Protein AF-A0A7R9UYB8-F1 (afdb_monomer_lite)

Radius of gyration: 25.96 Å; chains: 1; bounding box: 70×47×71 Å

Sequence (366 aa):
AECLNAAGKENLPILFVVIDNGRAINTFTPDVAQNSEVFTQGAHYGVPGIKVDGGNLLDTMRTGRAVVDYVRKSGPALLQIHTYRLTGHSPADPEHERGRKAEKKWARAEADPIKLFEASGLLTQQEMDAVQEQVKKQMNEVMAFAKASPEPPAELAKQLEFPDKADTDYNGRPVAYPDADAVTARLLSPAQREGVDKRLATLRGKAADGSMSIGDAVNLAILEEMLRDPTTVIHAEDLQAGSSYDIPAFTQQTFGKLRAADEIIDEGHFMGKALGEGLNGYRPIVELMNSNFGIYGMAELSSAGNTYATTGGQFQMPMTVIGAGGTAPNQALGAEHSQPFHAYVMGIPGLKICTASSPEAAYGIT

InterPro domains:
  IPR001017 Dehydrogenase, E1 component [PF00676] (2-154)
  IPR005475 Transketolase-like, pyrimidine-binding domain [PF02779] (212-364)
  IPR027110 Pyruvate dehydrogenase E1 component subunit beta, mitochondrial-type [PTHR11624] (162-365)
  IPR029061 Thiamin diphosphate-binding fold [SSF52518] (2-163)
  IPR029061 Thiamin diphosphate-binding fold [SSF52518] (212-365)

Foldseek 3Di:
DQVLQQQLVVLALEEAEAAPQQDDQQGGCVVPHPDPPVQCVSVVRVAHGDEDALLDPVRCVVVVVVQNVCSVPPTYYYYYYYAHDLDHNDPPDPRPRPPCPVVSVCCVVPRDSVVSVVVVPPDDPVVVVVVVVVVVVVVVVVVVCVVPDDDQDPCLVVCQAPVDDPPDQPVPDDAPDPCLQVVLVVQFDPVLVVVLVVLLVVLVVCVVVVNHDLQSLQLNLLSVCVSRYVLEAEEEAPQVVCALPVVNPSPCVRRNCVRYNRGPPAPQVVLQVLQVSQQVVGQYEYEYSALLSCVRNLVSLLCLSCVCVVVSNPGHRNYHYHHHEAQPVVPCPDDSRHDPSCVSNVPRTNDDDDDDPGSVRSNSVD

Secondary structure (DSSP, 8-state):
-HHHHHHHHTT---EEEEEE-SEETTEEHHHH-S---GGGGGGGGT--EEEEETT-HHHHHHHHHHHHHHHHHH--EEEEEE----S-SSTTS----TT-HHHHHHHHHH--HHHHHHTTTSS-HHHHHHHHHHHHHHHHHHHHHHHHSPPPPTTHHHHHH--S-TT--GGGPPPS-TTHHHHHHHHS-HHHHHHHHHHHHHHHHHHHHT---HHHHHHHHHHHHHHH-TTEEEEESSGGGT-TTSTT-SHHHHH-TTTEEE--S-HHHHHHHHHHHHHTT-EEEEEESSGGGGGGGHHHHHHHHHHHHHTTT------EEEE--S--TTT---GGGS--THHHHTTSTT------SSHHHHHHH-

Organism: Diacronema lutheri (NCBI:txid2081491)

Structure (mmCIF, N/CA/C/O backbone):
data_AF-A0A7R9UYB8-F1
#
_entry.id   AF-A0A7R9UYB8-F1
#
loop_
_atom_site.group_PDB
_atom_site.id
_atom_site.type_symbol
_atom_site.label_atom_id
_atom_site.label_alt_id
_atom_site.label_comp_id
_atom_site.label_asym_id
_atom_site.label_entity_id
_atom_site.label_seq_id
_atom_site.pdbx_PDB_ins_code
_atom_site.Cartn_x
_atom_site.Cartn_y
_atom_site.Cartn_z
_atom_site.occupancy
_atom_site.B_iso_or_equiv
_atom_site.auth_seq_id
_atom_site.auth_comp_id
_atom_site.auth_asym_id
_atom_site.auth_atom_id
_atom_site.pdbx_PDB_model_num
ATOM 1 N N . ALA A 1 1 ? 1.503 11.015 5.925 1.00 89.06 1 ALA A N 1
ATOM 2 C CA . ALA A 1 1 ? 1.065 12.210 5.168 1.00 89.06 1 ALA A CA 1
ATOM 3 C C . ALA A 1 1 ? 0.951 11.869 3.689 1.00 89.06 1 ALA A C 1
ATOM 5 O O . ALA A 1 1 ? -0.013 12.267 3.041 1.00 89.06 1 ALA A O 1
ATOM 6 N N . GLU A 1 2 ? 1.885 11.067 3.182 1.00 92.75 2 GLU A N 1
ATOM 7 C CA . GLU A 1 2 ? 1.946 10.637 1.788 1.00 92.75 2 GLU A CA 1
ATOM 8 C C . GLU A 1 2 ? 0.696 9.857 1.375 1.00 92.75 2 GLU A C 1
ATOM 10 O O . GLU A 1 2 ? 0.126 10.149 0.332 1.00 92.75 2 GLU A O 1
ATOM 15 N N . CYS A 1 3 ? 0.154 8.993 2.244 1.00 93.62 3 CYS A N 1
ATOM 16 C CA . CYS A 1 3 ? -1.124 8.313 1.982 1.00 93.62 3 CYS A CA 1
ATOM 17 C C . CYS A 1 3 ? -2.299 9.279 1.718 1.00 93.62 3 CYS A C 1
ATOM 19 O O . CYS A 1 3 ? -3.142 8.994 0.870 1.00 93.62 3 CYS A O 1
ATOM 21 N N . LEU A 1 4 ? -2.374 10.420 2.419 1.00 95.25 4 LEU A N 1
ATOM 22 C CA . LEU A 1 4 ? -3.420 11.427 2.180 1.00 95.25 4 LEU A CA 1
ATOM 23 C C . LEU A 1 4 ? -3.182 12.157 0.853 1.00 95.25 4 LEU A C 1
ATOM 25 O O . LEU A 1 4 ? -4.130 12.381 0.105 1.00 95.25 4 LEU A O 1
ATOM 29 N N . ASN A 1 5 ? -1.922 12.482 0.549 1.00 95.56 5 ASN A N 1
ATOM 30 C CA . ASN A 1 5 ? -1.527 13.085 -0.721 1.00 95.56 5 ASN A CA 1
ATOM 31 C C . ASN A 1 5 ? -1.871 12.183 -1.914 1.00 95.56 5 ASN A C 1
ATOM 33 O O . ASN A 1 5 ? -2.517 12.632 -2.857 1.00 95.56 5 ASN A O 1
ATOM 37 N N . ALA A 1 6 ? -1.494 10.907 -1.851 1.00 93.81 6 ALA A N 1
ATOM 38 C CA . ALA A 1 6 ? -1.786 9.924 -2.884 1.00 93.81 6 ALA A CA 1
ATOM 39 C C . ALA A 1 6 ? -3.292 9.708 -3.058 1.00 93.81 6 ALA A C 1
ATOM 41 O O . ALA A 1 6 ? -3.799 9.798 -4.174 1.00 93.81 6 ALA A O 1
ATOM 42 N N . ALA A 1 7 ? -4.030 9.516 -1.958 1.00 95.06 7 ALA A N 1
ATOM 43 C CA . ALA A 1 7 ? -5.479 9.355 -2.015 1.00 95.06 7 ALA A CA 1
ATOM 44 C C . ALA A 1 7 ? -6.172 10.576 -2.638 1.00 95.06 7 ALA A C 1
ATOM 46 O O . ALA A 1 7 ? -7.104 10.405 -3.423 1.00 95.06 7 ALA A O 1
ATOM 47 N N . GLY A 1 8 ? -5.713 11.793 -2.323 1.00 95.69 8 GLY A N 1
ATOM 48 C CA . GLY A 1 8 ? -6.197 13.028 -2.941 1.00 95.69 8 GLY A CA 1
ATOM 49 C C . GLY A 1 8 ? -5.843 13.127 -4.429 1.00 95.69 8 GLY A C 1
ATOM 50 O O . GLY A 1 8 ? -6.727 13.364 -5.250 1.00 95.69 8 GLY A O 1
ATOM 51 N N . LYS A 1 9 ? -4.573 12.887 -4.791 1.00 93.44 9 LYS A N 1
ATOM 52 C CA . LYS A 1 9 ? -4.053 12.908 -6.176 1.00 93.44 9 LYS A CA 1
ATOM 53 C C . LYS A 1 9 ? -4.815 11.945 -7.085 1.00 93.44 9 LYS A C 1
ATOM 55 O O . LYS A 1 9 ? -5.190 12.313 -8.196 1.00 93.44 9 LYS A O 1
ATOM 60 N N . GLU A 1 10 ? -5.026 10.719 -6.620 1.00 92.19 10 GLU A N 1
ATOM 61 C CA . GLU A 1 10 ? -5.687 9.651 -7.376 1.00 92.19 10 GLU A CA 1
ATOM 62 C C . GLU A 1 10 ? -7.215 9.643 -7.197 1.00 92.19 10 GLU A C 1
ATOM 64 O O . GLU A 1 10 ? -7.911 8.859 -7.842 1.00 92.19 10 GLU A O 1
ATOM 69 N N . ASN A 1 11 ? -7.750 10.530 -6.351 1.00 95.25 11 ASN A N 1
ATOM 70 C CA . ASN A 1 11 ? -9.166 10.599 -5.997 1.00 95.25 11 ASN A CA 1
ATOM 71 C C . ASN A 1 11 ? -9.736 9.240 -5.536 1.00 95.25 11 ASN A C 1
ATOM 73 O O . ASN A 1 11 ? -10.808 8.805 -5.967 1.00 95.25 11 ASN A O 1
ATOM 77 N N . LEU A 1 12 ? -8.990 8.544 -4.674 1.00 94.56 12 LEU A N 1
ATOM 78 C CA . LEU A 1 12 ? -9.331 7.189 -4.244 1.00 94.56 12 LEU A CA 1
ATOM 79 C C . LEU A 1 12 ? -10.552 7.188 -3.313 1.00 94.56 12 LEU A C 1
ATOM 81 O O . LEU A 1 12 ? -10.640 8.030 -2.419 1.00 94.56 12 LEU A O 1
ATOM 85 N N . PRO A 1 13 ? -11.465 6.206 -3.429 1.00 96.50 13 PRO A N 1
ATOM 86 C CA . PRO A 1 13 ? -12.613 6.071 -2.535 1.00 96.50 13 PRO A CA 1
ATOM 87 C C . PRO A 1 13 ? -12.197 5.456 -1.184 1.00 96.50 13 PRO A C 1
ATOM 89 O O . PRO A 1 13 ? -12.667 4.384 -0.799 1.00 96.50 13 PRO A O 1
ATOM 92 N N . ILE A 1 14 ? -11.305 6.135 -0.456 1.00 96.81 14 ILE A N 1
ATOM 93 C CA . ILE A 1 14 ? -10.755 5.694 0.832 1.00 96.81 14 ILE A CA 1
ATOM 94 C C . ILE A 1 14 ? -11.342 6.518 1.978 1.00 96.81 14 ILE A C 1
ATOM 96 O O . ILE A 1 14 ? -11.326 7.748 1.967 1.00 96.81 14 ILE A O 1
ATOM 100 N N . LEU A 1 15 ? -11.813 5.821 3.012 1.00 97.81 15 LEU A N 1
ATOM 101 C CA . LEU A 1 15 ? -12.180 6.421 4.289 1.00 97.81 15 LEU A CA 1
ATOM 102 C C . LEU A 1 15 ? -11.074 6.172 5.320 1.00 97.81 15 LEU A C 1
ATOM 104 O O . LEU A 1 15 ? -10.882 5.042 5.765 1.00 97.81 15 LEU A O 1
ATOM 108 N N . PHE A 1 16 ? -10.397 7.235 5.745 1.00 97.81 16 PHE A N 1
ATOM 109 C CA . PHE A 1 16 ? -9.447 7.197 6.853 1.00 97.81 16 PHE A CA 1
ATOM 110 C C . PHE A 1 16 ? -10.196 7.385 8.175 1.00 97.81 16 PHE A C 1
ATOM 112 O O . PHE A 1 16 ? -10.690 8.476 8.460 1.00 97.81 16 PHE A O 1
ATOM 119 N N . VAL A 1 17 ? -10.291 6.336 8.994 1.00 97.69 17 VAL A N 1
ATOM 120 C CA . VAL A 1 17 ? -10.933 6.409 10.317 1.00 97.69 17 VAL A CA 1
ATOM 121 C C . VAL A 1 17 ? -9.874 6.529 11.405 1.00 97.69 17 VAL A C 1
ATOM 123 O O . VAL A 1 17 ? -9.012 5.665 11.540 1.00 97.69 17 VAL A O 1
ATOM 126 N N . VAL A 1 18 ? -9.970 7.577 12.219 1.00 96.94 18 VAL A N 1
ATOM 127 C CA . VAL A 1 18 ? -9.115 7.795 13.389 1.00 96.94 18 VAL A CA 1
ATOM 128 C C . VAL A 1 18 ? -9.951 7.587 14.643 1.00 96.94 18 VAL A C 1
ATOM 130 O O . VAL A 1 18 ? -10.810 8.407 14.962 1.00 96.94 18 VAL A O 1
ATOM 133 N N . ILE A 1 19 ? -9.691 6.497 15.366 1.00 96.12 19 ILE A N 1
ATOM 134 C CA . ILE A 1 19 ? -10.272 6.268 16.693 1.00 96.12 19 ILE A CA 1
ATOM 135 C C . ILE A 1 19 ? -9.403 7.001 17.712 1.00 96.12 19 ILE A C 1
ATOM 137 O O . ILE A 1 19 ? -8.411 6.478 18.223 1.00 96.12 19 ILE A O 1
ATOM 141 N N . ASP A 1 20 ? -9.771 8.245 17.979 1.00 95.62 20 ASP A N 1
ATOM 142 C CA . ASP A 1 20 ? -9.074 9.114 18.911 1.00 95.62 20 ASP A CA 1
ATOM 143 C C . ASP A 1 20 ? -9.530 8.816 20.340 1.00 95.62 20 ASP A C 1
ATOM 145 O O . ASP A 1 20 ? -10.497 9.383 20.838 1.00 95.62 20 ASP A O 1
ATOM 149 N N . ASN A 1 21 ? -8.811 7.915 21.008 1.00 92.94 21 ASN A N 1
ATOM 150 C CA . ASN A 1 21 ? -8.998 7.626 22.432 1.00 92.94 21 ASN A CA 1
ATOM 151 C C . ASN A 1 21 ? -8.130 8.521 23.357 1.00 92.94 21 ASN A C 1
ATOM 153 O O . ASN A 1 21 ? -7.994 8.257 24.561 1.00 92.94 21 ASN A O 1
ATOM 157 N N . GLY A 1 22 ? -7.490 9.544 22.774 1.00 90.44 22 GLY A N 1
ATOM 158 C CA . GLY A 1 22 ? -6.611 10.503 23.433 1.00 90.44 22 GLY A CA 1
ATOM 159 C C . GLY A 1 22 ? -5.201 10.009 23.775 1.00 90.44 22 GLY A C 1
ATOM 160 O O . GLY A 1 22 ? -4.471 10.760 24.423 1.00 90.44 22 GLY A O 1
ATOM 161 N N . ARG A 1 23 ? -4.797 8.772 23.430 1.00 88.88 23 ARG A N 1
ATOM 162 C CA . ARG A 1 23 ? -3.458 8.242 23.771 1.00 88.88 23 ARG A CA 1
ATOM 163 C C . ARG A 1 23 ? -2.979 7.078 22.893 1.00 88.88 23 ARG A C 1
ATOM 165 O O . ARG A 1 23 ? -3.765 6.361 22.288 1.00 88.88 23 ARG A O 1
ATOM 172 N N . ALA A 1 24 ? -1.679 6.801 22.937 1.00 89.25 24 ALA A N 1
ATOM 173 C CA . ALA A 1 24 ? -1.072 5.582 22.399 1.00 89.25 24 ALA A CA 1
ATOM 174 C C . ALA A 1 24 ? -0.221 4.909 23.483 1.00 89.25 24 ALA A C 1
ATOM 176 O O . ALA A 1 24 ? 0.647 5.544 24.075 1.00 89.25 24 ALA A O 1
ATOM 177 N N . ILE A 1 25 ? -0.477 3.630 23.782 1.00 87.50 25 ILE A N 1
ATOM 178 C CA . ILE A 1 25 ? 0.140 2.925 24.923 1.00 87.50 25 ILE A CA 1
ATOM 179 C C . ILE A 1 25 ? -0.009 3.766 26.205 1.00 87.50 25 ILE A C 1
ATOM 181 O O . ILE A 1 25 ? -1.139 3.976 26.634 1.00 87.50 25 ILE A O 1
ATOM 185 N N . ASN A 1 26 ? 1.069 4.293 26.787 1.00 83.94 26 ASN A N 1
ATOM 186 C CA . ASN A 1 26 ? 1.044 5.139 27.986 1.00 83.94 26 ASN A CA 1
ATOM 187 C C . ASN A 1 26 ? 1.242 6.633 27.675 1.00 83.94 26 ASN A C 1
ATOM 189 O O . ASN A 1 26 ? 1.257 7.447 28.594 1.00 83.94 26 ASN A O 1
ATOM 193 N N . THR A 1 27 ? 1.390 6.988 26.401 1.00 87.06 27 THR A N 1
ATOM 194 C CA . THR A 1 27 ? 1.683 8.341 25.930 1.00 87.06 27 THR A CA 1
ATOM 195 C C . THR A 1 27 ? 0.389 9.080 25.622 1.00 87.06 27 THR A C 1
ATOM 197 O O . THR A 1 27 ? -0.369 8.667 24.742 1.00 87.06 27 THR A O 1
ATOM 200 N N . PHE A 1 28 ? 0.123 10.168 26.340 1.00 87.88 28 PHE A N 1
ATOM 201 C CA . PHE A 1 28 ? -1.053 11.006 26.120 1.00 87.88 28 PHE A CA 1
ATOM 202 C C . PHE A 1 28 ? -0.817 11.960 24.941 1.00 87.88 28 PHE A C 1
ATOM 204 O O . PHE A 1 28 ? 0.286 12.478 24.783 1.00 87.88 28 PHE A O 1
ATOM 211 N N . THR A 1 29 ? -1.836 12.199 24.109 1.00 90.06 29 THR A N 1
ATOM 212 C CA . THR A 1 29 ? -1.667 12.970 22.862 1.00 90.06 29 THR A CA 1
ATOM 213 C C . THR A 1 29 ? -1.061 14.367 23.099 1.00 90.06 29 THR A C 1
ATOM 215 O O . THR A 1 29 ? -0.045 14.660 22.472 1.00 90.06 29 THR A O 1
ATOM 218 N N . PRO A 1 30 ? -1.563 15.199 24.038 1.00 89.69 30 PRO A N 1
ATOM 219 C CA . PRO A 1 30 ? -0.955 16.494 24.371 1.00 89.69 30 PRO A CA 1
ATOM 220 C C . PRO A 1 30 ? 0.502 16.469 24.848 1.00 89.69 30 PRO A C 1
ATOM 222 O O . PRO A 1 30 ? 1.154 17.509 24.814 1.00 89.69 30 PRO A O 1
ATOM 225 N N . ASP A 1 31 ? 1.025 15.320 25.287 1.00 89.62 31 ASP A N 1
ATOM 226 C CA . ASP A 1 31 ? 2.417 15.223 25.739 1.00 89.62 31 ASP A CA 1
ATOM 227 C C . ASP A 1 31 ? 3.398 15.170 24.553 1.00 89.62 31 ASP A C 1
ATOM 229 O O . ASP A 1 31 ? 4.577 15.482 24.713 1.00 89.62 31 ASP A O 1
ATOM 233 N N . VAL A 1 32 ? 2.930 14.765 23.364 1.00 91.75 32 VAL A N 1
ATOM 234 C CA . VAL A 1 32 ? 3.776 14.523 22.177 1.00 91.75 32 VAL A CA 1
ATOM 235 C C . VAL A 1 32 ? 3.291 15.211 20.905 1.00 91.75 32 VAL A C 1
ATOM 237 O O . VAL A 1 32 ? 4.036 15.290 19.932 1.00 91.75 32 VAL A O 1
ATOM 240 N N . ALA A 1 33 ? 2.061 15.720 20.891 1.00 90.94 33 ALA A N 1
ATOM 241 C CA . ALA A 1 33 ? 1.464 16.364 19.735 1.00 90.94 33 ALA A CA 1
ATOM 242 C C . ALA A 1 33 ? 0.751 17.658 20.133 1.00 90.94 33 ALA A C 1
ATOM 244 O O . ALA A 1 33 ? -0.062 17.691 21.053 1.00 90.94 33 ALA A O 1
ATOM 245 N N . GLN A 1 34 ? 1.026 18.723 19.379 1.00 90.06 34 GLN A N 1
ATOM 246 C CA . GLN A 1 34 ? 0.288 19.986 19.485 1.00 90.06 34 GLN A CA 1
ATOM 247 C C . GLN A 1 34 ? -1.101 19.886 18.842 1.00 90.06 34 GLN A C 1
ATOM 249 O O . GLN A 1 34 ? -2.055 20.497 19.315 1.00 90.06 34 GLN A O 1
ATOM 254 N N . ASN A 1 35 ? -1.227 19.103 17.767 1.00 86.06 35 ASN A N 1
ATOM 255 C CA . ASN A 1 35 ? -2.494 18.903 17.078 1.00 86.06 35 ASN A CA 1
ATOM 256 C C . ASN A 1 35 ? -3.248 17.697 17.666 1.00 86.06 35 ASN A C 1
ATOM 258 O O . ASN A 1 35 ? -2.755 16.573 17.607 1.00 86.06 35 ASN A O 1
ATOM 262 N N . SER A 1 36 ? -4.456 17.930 18.182 1.00 87.94 36 SER A N 1
ATOM 263 C CA . SER A 1 36 ? -5.409 16.882 18.590 1.00 87.94 36 SER A CA 1
ATOM 264 C C . SER A 1 36 ? -6.625 16.782 17.655 1.00 87.94 36 SER A C 1
ATOM 266 O O . SER A 1 36 ? -7.441 15.867 17.764 1.00 87.94 36 SER A O 1
ATOM 268 N N . GLU A 1 37 ? -6.731 17.690 16.689 1.00 93.38 37 GLU A N 1
ATOM 269 C CA . GLU A 1 37 ? -7.756 17.728 15.651 1.00 93.38 37 GLU A CA 1
ATOM 270 C C . GLU A 1 37 ? -7.212 17.099 14.366 1.00 93.38 37 GLU A C 1
ATOM 272 O O . GLU A 1 37 ? -7.020 17.753 13.341 1.00 93.38 37 GLU A O 1
ATOM 277 N N . VAL A 1 38 ? -6.944 15.795 14.425 1.00 92.75 38 VAL A N 1
ATOM 278 C CA . VAL A 1 38 ? -6.395 14.998 13.316 1.00 92.75 38 VAL A CA 1
ATOM 279 C C . VAL A 1 38 ? -7.236 15.124 12.042 1.00 92.75 38 VAL A C 1
ATOM 281 O O . VAL A 1 38 ? -6.678 15.145 10.948 1.00 92.75 38 VAL A O 1
ATOM 284 N N . PHE A 1 39 ? -8.557 15.294 12.160 1.00 95.44 39 PHE A N 1
ATOM 285 C CA . PHE A 1 39 ? -9.439 15.487 11.003 1.00 95.44 39 PHE A CA 1
ATOM 286 C C . PHE A 1 39 ? -9.094 16.702 10.132 1.00 95.44 39 PHE A C 1
ATOM 288 O O . PHE A 1 39 ? -9.439 16.720 8.955 1.00 95.44 39 PHE A O 1
ATOM 295 N N . THR A 1 40 ? -8.383 17.695 10.668 1.00 95.12 40 THR A N 1
ATOM 296 C CA . THR A 1 40 ? -7.961 18.881 9.905 1.00 95.12 40 THR A CA 1
ATOM 297 C C . THR A 1 40 ? -6.774 18.608 8.980 1.00 95.12 40 THR A C 1
ATOM 299 O O . THR A 1 40 ? -6.577 19.337 8.011 1.00 95.12 40 THR A O 1
ATOM 302 N N . GLN A 1 41 ? -6.003 17.539 9.219 1.00 92.50 41 GLN A N 1
ATOM 303 C CA . GLN A 1 41 ? -4.762 17.263 8.483 1.00 92.50 41 GLN A CA 1
ATOM 304 C C . GLN A 1 41 ? -4.995 17.000 6.993 1.00 92.50 41 GLN A C 1
ATOM 306 O O . GLN A 1 41 ? -4.162 17.358 6.162 1.00 92.50 41 GLN A O 1
ATOM 311 N N . GLY A 1 42 ? -6.139 16.406 6.646 1.00 93.75 42 GLY A N 1
ATOM 312 C CA . GLY A 1 42 ? -6.485 16.104 5.260 1.00 93.75 42 GLY A CA 1
ATOM 313 C C . GLY A 1 42 ? -6.642 17.348 4.378 1.00 93.75 42 GLY A C 1
ATOM 314 O O . GLY A 1 42 ? -6.421 17.264 3.170 1.00 93.75 42 GLY A O 1
ATOM 315 N N . ALA A 1 43 ? -6.935 18.517 4.964 1.00 94.31 43 ALA A N 1
ATOM 316 C CA . ALA A 1 43 ? -7.173 19.752 4.218 1.00 94.31 43 ALA A CA 1
ATOM 317 C C . ALA A 1 43 ? -5.977 20.165 3.342 1.00 94.31 43 ALA A C 1
ATOM 319 O O . ALA A 1 43 ? -6.173 20.687 2.247 1.00 94.31 43 ALA A O 1
ATOM 320 N N . HIS A 1 44 ? -4.748 19.872 3.779 1.00 93.81 44 HIS A N 1
ATOM 321 C CA . HIS A 1 44 ? -3.528 20.155 3.014 1.00 93.81 44 HIS A CA 1
ATOM 322 C C . HIS A 1 44 ? -3.405 19.337 1.720 1.00 93.81 44 HIS A C 1
ATOM 324 O O . HIS A 1 44 ? -2.662 19.725 0.825 1.00 93.81 44 HIS A O 1
ATOM 330 N N . TYR A 1 45 ? -4.150 18.235 1.617 1.00 95.62 45 TYR A N 1
ATOM 331 C CA . TYR A 1 45 ? -4.100 17.276 0.512 1.00 95.62 45 TYR A CA 1
ATOM 332 C C . TYR A 1 45 ? -5.424 17.197 -0.259 1.00 95.62 45 TYR A C 1
ATOM 334 O O . TYR A 1 45 ? -5.623 16.293 -1.064 1.00 95.62 45 TYR A O 1
ATOM 342 N N . GLY A 1 46 ? -6.361 18.114 0.012 1.00 95.69 46 GLY A N 1
ATOM 343 C CA . GLY A 1 46 ? -7.702 18.073 -0.575 1.00 95.69 46 GLY A CA 1
ATOM 344 C C . GLY A 1 46 ? -8.590 16.944 -0.036 1.00 95.69 46 GLY A C 1
ATOM 345 O O . GLY A 1 46 ? -9.608 16.640 -0.648 1.00 95.69 46 GLY A O 1
ATOM 346 N N . VAL A 1 47 ? -8.240 16.339 1.104 1.00 98.00 47 VAL A N 1
ATOM 347 C CA . VAL A 1 47 ? -9.027 15.287 1.761 1.00 98.00 47 VAL A CA 1
ATOM 348 C C . VAL A 1 47 ? -9.869 15.918 2.876 1.00 98.00 47 VAL A C 1
ATOM 350 O O . VAL A 1 47 ? -9.322 16.272 3.923 1.00 98.00 47 VAL A O 1
ATOM 353 N N . PRO A 1 48 ? -11.189 16.108 2.704 1.00 97.56 48 PRO A N 1
ATOM 354 C CA . PRO A 1 48 ? -12.017 16.692 3.752 1.00 97.56 48 PRO A CA 1
ATOM 355 C C . PRO A 1 48 ? -12.084 15.779 4.976 1.00 97.56 48 PRO A C 1
ATOM 357 O O . PRO A 1 48 ? -12.115 14.552 4.860 1.00 97.56 48 PRO A O 1
ATOM 360 N N . GLY A 1 49 ? -12.156 16.392 6.155 1.00 97.62 49 GLY A N 1
ATOM 361 C 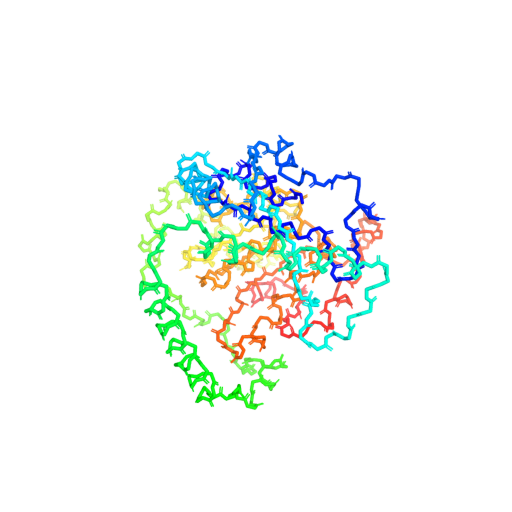CA . GLY A 1 49 ? -12.284 15.672 7.410 1.00 97.62 49 GLY A CA 1
ATOM 362 C C . GLY A 1 49 ? -13.427 16.174 8.277 1.00 97.62 49 GLY A C 1
ATOM 363 O O . GLY A 1 49 ? -13.808 17.343 8.215 1.00 97.62 49 GLY A O 1
ATOM 364 N N . ILE A 1 50 ? -13.954 15.286 9.116 1.00 97.94 50 ILE A N 1
ATOM 365 C CA . ILE A 1 50 ? -14.953 15.611 10.135 1.00 97.94 50 ILE A CA 1
ATOM 366 C C . ILE A 1 50 ? -14.643 14.882 11.442 1.00 97.94 50 ILE A C 1
ATOM 368 O O . ILE A 1 50 ? -14.156 13.749 11.441 1.00 97.94 50 ILE A O 1
ATOM 372 N N . LYS A 1 51 ? -14.938 15.541 12.564 1.00 97.94 51 LYS A N 1
ATOM 373 C CA . LYS A 1 51 ? -14.879 14.958 13.904 1.00 97.94 51 LYS A CA 1
ATOM 374 C C . LYS A 1 51 ? -16.281 14.649 14.410 1.00 97.94 51 LYS A C 1
ATOM 376 O O . LYS A 1 51 ? -17.190 15.456 14.238 1.00 97.94 51 LYS A O 1
ATOM 381 N N . VAL A 1 52 ? -16.433 13.507 15.069 1.00 97.69 52 VAL A N 1
ATOM 382 C CA . VAL A 1 52 ? -17.671 13.090 15.729 1.00 97.69 52 VAL A CA 1
ATOM 383 C C . VAL A 1 52 ? -17.398 12.646 17.163 1.00 97.69 52 VAL A C 1
ATOM 385 O O . VAL A 1 52 ? -16.318 12.137 17.477 1.00 97.69 52 VAL A O 1
ATOM 388 N N . ASP A 1 53 ? -18.378 12.866 18.035 1.00 95.81 53 ASP A N 1
ATOM 389 C CA . ASP A 1 53 ? -18.384 12.324 19.390 1.00 95.81 53 ASP A CA 1
ATOM 390 C C . ASP A 1 53 ? -18.736 10.830 19.353 1.00 95.81 53 ASP A C 1
ATOM 392 O O . ASP A 1 53 ? -19.872 10.446 19.067 1.00 95.81 53 ASP A O 1
ATOM 396 N N . GLY A 1 54 ? -17.751 9.985 19.648 1.00 95.31 54 GLY A N 1
ATOM 397 C CA . GLY A 1 54 ? -17.901 8.535 19.717 1.00 95.31 54 GLY A CA 1
ATOM 398 C C . GLY A 1 54 ? -18.697 8.047 20.928 1.00 95.31 54 GLY A C 1
ATOM 399 O O . GLY A 1 54 ? -19.053 6.871 20.965 1.00 95.31 54 GLY A O 1
ATOM 400 N N . GLY A 1 55 ? -18.990 8.914 21.904 1.00 93.75 55 GLY A N 1
ATOM 401 C CA . GLY A 1 55 ? -19.926 8.641 22.997 1.00 93.75 55 GLY A CA 1
ATOM 402 C C . GLY A 1 55 ? -21.394 8.661 22.555 1.00 93.75 55 GLY A C 1
ATOM 403 O O . GLY A 1 55 ? -22.242 8.046 23.200 1.00 93.75 55 GLY A O 1
ATOM 404 N N . ASN A 1 56 ? -21.701 9.325 21.434 1.00 93.69 56 ASN A N 1
ATOM 405 C CA . ASN A 1 56 ? -23.052 9.443 20.897 1.00 93.69 56 ASN A CA 1
ATOM 406 C C . ASN A 1 56 ? -23.246 8.530 19.676 1.00 93.69 56 ASN A C 1
ATOM 408 O O . ASN A 1 56 ? -22.773 8.808 18.567 1.00 93.69 56 ASN A O 1
ATOM 412 N N . LEU A 1 57 ? -24.001 7.443 19.872 1.00 92.12 57 LEU A N 1
ATOM 413 C CA . LEU A 1 57 ? -24.292 6.466 18.820 1.00 92.12 57 LEU A CA 1
ATOM 414 C C . LEU A 1 57 ? -24.962 7.104 17.595 1.00 92.12 57 LEU A C 1
ATOM 416 O O . LEU A 1 57 ? -24.576 6.812 16.464 1.00 92.12 57 LEU A O 1
ATOM 420 N N . LEU A 1 58 ? -25.968 7.957 17.800 1.00 93.06 58 LEU A N 1
ATOM 421 C CA . LEU A 1 58 ? -26.756 8.518 16.700 1.00 93.06 58 LEU A CA 1
ATOM 422 C C . LEU A 1 58 ? -25.921 9.467 15.842 1.00 93.06 58 LEU A C 1
ATOM 424 O O . LEU A 1 58 ? -26.011 9.414 14.613 1.00 93.06 58 LEU A O 1
ATOM 428 N N . ASP A 1 59 ? -25.085 10.291 16.471 1.00 94.31 59 ASP A N 1
ATOM 429 C CA . ASP A 1 59 ? -24.183 11.198 15.759 1.00 94.31 59 ASP A CA 1
ATOM 430 C C . ASP A 1 59 ? -23.123 10.414 14.984 1.00 94.31 59 ASP A C 1
ATOM 432 O O . ASP A 1 59 ? -22.897 10.686 13.800 1.00 94.31 59 ASP A O 1
ATOM 436 N N . THR A 1 60 ? -22.543 9.381 15.604 1.00 95.69 60 THR A N 1
ATOM 437 C CA . THR A 1 60 ? -21.573 8.490 14.953 1.00 95.69 60 THR A CA 1
ATOM 438 C C . THR A 1 60 ? -22.193 7.768 13.755 1.00 95.69 60 THR A C 1
ATOM 440 O O . THR A 1 60 ? -21.603 7.753 12.675 1.00 95.69 60 THR A O 1
ATOM 443 N N . MET A 1 61 ? -23.412 7.232 13.885 1.00 95.81 61 MET A N 1
ATOM 444 C CA . MET A 1 61 ? -24.115 6.556 12.787 1.00 95.81 61 MET A CA 1
ATOM 445 C C . MET A 1 61 ? -24.446 7.505 11.631 1.00 95.81 61 MET A C 1
ATOM 447 O O . MET A 1 61 ? -24.207 7.172 10.468 1.00 95.81 61 MET A O 1
ATOM 451 N N . ARG A 1 62 ? -24.996 8.687 11.932 1.00 96.94 62 ARG A N 1
ATOM 452 C CA . ARG A 1 62 ? -25.366 9.685 10.914 1.00 96.94 62 ARG A CA 1
ATOM 453 C C . ARG A 1 62 ? -24.138 10.202 10.177 1.00 96.94 62 ARG A C 1
ATOM 455 O O . ARG A 1 62 ? -24.134 10.231 8.947 1.00 96.94 62 ARG A O 1
ATOM 462 N N . THR A 1 63 ? -23.091 10.549 10.920 1.00 98.06 63 THR A N 1
ATOM 463 C CA . THR A 1 63 ? -21.833 11.047 10.352 1.00 98.06 63 THR A CA 1
ATOM 464 C C . THR A 1 63 ? -21.137 9.962 9.543 1.00 98.06 63 THR A C 1
ATOM 466 O O . THR A 1 63 ? -20.768 10.201 8.397 1.00 98.06 63 THR A O 1
ATOM 469 N N . GLY A 1 64 ? -21.039 8.744 10.082 1.00 97.88 64 GLY A N 1
ATOM 470 C CA . GLY A 1 64 ? -20.466 7.603 9.374 1.00 97.88 64 GLY A CA 1
ATOM 471 C C . GLY A 1 64 ? -21.180 7.332 8.051 1.00 97.88 64 GLY A C 1
ATOM 472 O O . GLY A 1 64 ? -20.526 7.177 7.021 1.00 97.88 64 GLY A O 1
ATOM 473 N N . ARG A 1 65 ? -22.521 7.366 8.034 1.00 98.19 65 ARG A N 1
ATOM 474 C CA . ARG A 1 65 ? -23.298 7.218 6.796 1.00 98.19 65 ARG A CA 1
ATOM 475 C C . ARG A 1 65 ? -22.997 8.328 5.791 1.00 98.19 65 ARG A C 1
ATOM 477 O O . ARG A 1 65 ? -22.733 8.023 4.632 1.00 98.19 65 ARG A O 1
ATOM 484 N N . ALA A 1 66 ? -23.007 9.586 6.229 1.00 98.19 66 ALA A N 1
ATOM 485 C CA . ALA A 1 66 ? -22.736 10.728 5.361 1.00 98.19 66 ALA A CA 1
ATOM 486 C C . ALA A 1 66 ? -21.328 10.670 4.748 1.00 98.19 66 ALA A C 1
ATOM 488 O O . ALA A 1 66 ? -21.170 10.892 3.549 1.00 98.19 66 ALA A O 1
ATOM 489 N N . VAL A 1 67 ? -20.316 10.318 5.545 1.00 98.19 67 VAL A N 1
ATOM 490 C CA . VAL A 1 67 ? -18.929 10.217 5.078 1.00 98.19 67 VAL A CA 1
ATOM 491 C C . VAL A 1 67 ? -18.745 9.031 4.132 1.00 98.19 67 VAL A C 1
ATOM 493 O O . VAL A 1 67 ? -18.114 9.184 3.094 1.00 98.19 67 VAL A O 1
ATOM 496 N N . VAL A 1 68 ? -19.338 7.868 4.411 1.00 98.31 68 VAL A N 1
ATOM 497 C CA . VAL A 1 68 ? -19.298 6.724 3.480 1.00 98.31 68 VAL A CA 1
ATOM 498 C C . VAL A 1 68 ? -19.980 7.064 2.150 1.00 98.31 68 VAL A C 1
ATOM 500 O O . VAL A 1 68 ? -19.469 6.709 1.085 1.00 98.31 68 VAL A O 1
ATOM 503 N N . ASP A 1 69 ? -21.116 7.764 2.191 1.00 98.38 69 ASP A N 1
ATOM 504 C CA . ASP A 1 69 ? -21.820 8.207 0.985 1.00 98.38 69 ASP A CA 1
ATOM 505 C C . ASP A 1 69 ? -21.006 9.246 0.196 1.00 98.38 69 ASP A C 1
ATOM 507 O O . ASP A 1 69 ? -21.025 9.214 -1.036 1.00 98.38 69 ASP A O 1
ATOM 511 N N . TYR A 1 70 ? -20.266 10.127 0.881 1.00 98.31 70 TYR A N 1
ATOM 512 C CA . TYR A 1 70 ? -19.293 11.025 0.256 1.00 98.31 70 TYR A CA 1
ATOM 513 C C . TYR A 1 70 ? -18.165 10.230 -0.406 1.00 98.31 70 TYR A C 1
ATOM 515 O O . TYR A 1 70 ? -17.909 10.422 -1.591 1.00 98.31 70 TYR A O 1
ATOM 523 N N . VAL A 1 71 ? -17.550 9.286 0.314 1.00 98.44 71 VAL A N 1
ATOM 524 C CA . VAL A 1 71 ? -16.372 8.551 -0.167 1.00 98.44 71 VAL A CA 1
ATOM 525 C C . VAL A 1 71 ? -16.651 7.771 -1.446 1.00 98.44 71 VAL A C 1
ATOM 527 O O . VAL A 1 71 ? -15.857 7.774 -2.383 1.00 98.44 71 VAL A O 1
ATOM 530 N N . ARG A 1 72 ? -17.835 7.164 -1.534 1.00 97.44 72 ARG A N 1
ATOM 531 C CA . ARG A 1 72 ? -18.272 6.421 -2.725 1.00 97.44 72 ARG A CA 1
ATOM 532 C C . ARG A 1 72 ? -18.53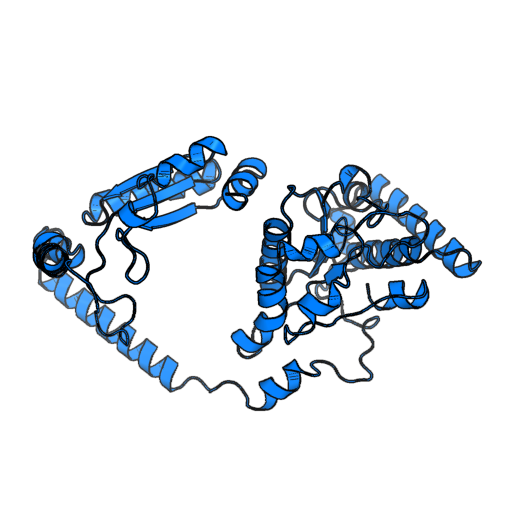6 7.295 -3.951 1.00 97.44 72 ARG A C 1
ATOM 534 O O . ARG A 1 72 ? -18.600 6.759 -5.053 1.00 97.44 72 ARG A O 1
ATOM 541 N N . LYS A 1 73 ? -18.773 8.596 -3.770 1.00 97.25 73 LYS A N 1
ATOM 542 C CA . LYS A 1 73 ? -19.189 9.514 -4.844 1.00 97.25 73 LYS A CA 1
ATOM 543 C C . LYS A 1 73 ? -18.111 10.515 -5.234 1.00 97.25 73 LYS A C 1
ATOM 545 O O . LYS A 1 73 ? -18.057 10.902 -6.396 1.00 97.25 73 LYS A O 1
ATOM 550 N N . SER A 1 74 ? -17.315 10.958 -4.268 1.00 97.12 74 SER A N 1
ATOM 551 C CA . SER A 1 74 ? -16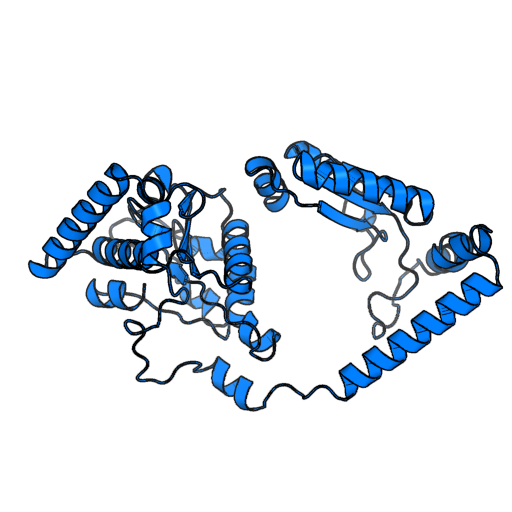.581 12.218 -4.366 1.00 97.12 74 SER A CA 1
ATOM 552 C C . SER A 1 74 ? -15.082 12.104 -4.112 1.00 97.12 74 SER A C 1
ATOM 554 O O . SER A 1 74 ? -14.392 13.065 -4.425 1.00 97.12 74 SER A O 1
ATOM 556 N N . GLY A 1 75 ? -14.582 10.985 -3.576 1.00 97.31 75 GLY A N 1
ATOM 557 C CA . GLY A 1 75 ? -13.155 10.814 -3.275 1.00 97.31 75 GLY A CA 1
ATOM 558 C C . GLY A 1 75 ? -12.868 10.559 -1.796 1.00 97.31 75 GLY A C 1
ATOM 559 O O . GLY A 1 75 ? -13.777 10.225 -1.042 1.00 97.31 75 GLY A O 1
ATOM 560 N N . PRO A 1 76 ? -11.616 10.687 -1.345 1.00 98.31 76 PRO A N 1
ATOM 561 C CA . PRO A 1 76 ? -11.229 10.279 -0.001 1.00 98.31 76 PRO A CA 1
ATOM 562 C C . PRO A 1 76 ? -11.802 11.200 1.082 1.00 98.31 76 PRO A C 1
ATOM 564 O O . PRO A 1 76 ? -12.061 12.378 0.845 1.00 98.31 76 PRO A O 1
ATOM 567 N N . ALA A 1 77 ? -11.942 10.689 2.306 1.00 98.31 77 ALA A N 1
ATOM 568 C CA . ALA A 1 77 ? -12.317 11.498 3.467 1.00 98.31 77 ALA A CA 1
ATOM 569 C C . ALA A 1 77 ? -11.680 10.986 4.763 1.00 98.31 77 ALA A C 1
ATOM 571 O O . ALA A 1 77 ? -11.321 9.813 4.873 1.00 98.31 77 ALA A O 1
ATOM 572 N N . LEU A 1 78 ? -11.590 11.863 5.763 1.00 98.19 78 LEU A N 1
ATOM 573 C CA . LEU A 1 78 ? -11.104 11.547 7.105 1.00 98.19 78 LEU A CA 1
ATOM 574 C C . LEU A 1 78 ? -12.237 11.666 8.137 1.00 98.19 78 LEU A C 1
ATOM 576 O O . LEU A 1 78 ? -12.920 12.683 8.229 1.00 98.19 78 LEU A O 1
ATOM 580 N N . LEU A 1 79 ? -12.431 10.633 8.950 1.00 98.25 79 LEU A N 1
ATOM 581 C CA . LEU A 1 79 ? -13.378 10.624 10.061 1.00 98.25 79 LEU A CA 1
ATOM 582 C C . LEU A 1 79 ? -12.625 10.427 11.377 1.00 98.25 79 LEU A C 1
ATOM 584 O O . LEU A 1 79 ? -12.124 9.338 11.648 1.00 98.25 79 LEU A O 1
ATOM 588 N N . GLN A 1 80 ? -12.567 11.464 12.211 1.00 98.00 80 GLN A N 1
ATOM 589 C CA . GLN A 1 80 ? -12.061 11.352 13.579 1.00 98.00 80 GLN A CA 1
ATOM 590 C C . GLN A 1 80 ? -13.218 11.071 14.536 1.00 98.00 80 GLN A C 1
ATOM 592 O O . GLN A 1 80 ? -14.128 11.882 14.681 1.00 98.00 80 GLN A O 1
ATOM 597 N N . ILE A 1 81 ? -13.165 9.938 15.224 1.00 97.69 81 ILE A N 1
ATOM 598 C CA . ILE A 1 81 ? -14.133 9.541 16.245 1.00 97.69 81 ILE A CA 1
ATOM 599 C C . ILE A 1 81 ? -13.452 9.718 17.595 1.00 97.69 81 ILE A C 1
ATOM 601 O O . ILE A 1 81 ? -12.539 8.961 17.925 1.00 97.69 81 ILE A O 1
ATOM 605 N N . HIS A 1 82 ? -13.867 10.724 18.363 1.00 96.06 82 HIS A N 1
ATOM 606 C CA . HIS A 1 82 ? -13.315 10.939 19.697 1.00 96.06 82 HIS A CA 1
ATOM 607 C C . HIS A 1 82 ? -14.003 10.031 20.716 1.00 96.06 82 HIS A C 1
ATOM 609 O O . HIS A 1 82 ? -15.226 9.987 20.785 1.00 96.06 82 HIS A O 1
ATOM 615 N N . THR A 1 83 ? -13.229 9.304 21.510 1.00 94.50 83 THR A N 1
ATOM 616 C CA . THR A 1 83 ? -13.720 8.406 22.557 1.00 94.50 83 THR A CA 1
ATOM 617 C C . THR A 1 83 ? -12.691 8.295 23.687 1.00 94.50 83 THR A C 1
ATOM 619 O O . THR A 1 83 ? -11.694 9.014 23.712 1.00 94.50 83 THR A O 1
ATOM 622 N N . TYR A 1 84 ? -12.904 7.386 24.636 1.00 91.88 84 TYR A N 1
ATOM 623 C CA . TYR A 1 84 ? -12.001 7.155 25.759 1.00 91.88 84 TYR A CA 1
ATOM 624 C C . TYR A 1 84 ? -11.555 5.699 25.820 1.00 91.88 84 TYR A C 1
ATOM 626 O O . TYR A 1 84 ? -12.336 4.771 25.610 1.00 91.88 84 TYR A O 1
ATOM 634 N N . ARG A 1 85 ? -10.284 5.470 26.171 1.00 89.31 85 ARG A N 1
ATOM 635 C CA . ARG A 1 85 ? -9.782 4.112 26.400 1.00 89.31 85 ARG A CA 1
ATOM 636 C C . ARG A 1 85 ? -10.201 3.620 27.785 1.00 89.31 85 ARG A C 1
ATOM 638 O O . ARG A 1 85 ? -9.615 4.002 28.799 1.00 89.31 85 ARG A O 1
ATOM 645 N N . LEU A 1 86 ? -11.194 2.734 27.818 1.00 88.25 86 LEU A N 1
ATOM 646 C CA . LEU A 1 86 ? -11.775 2.225 29.063 1.00 88.25 86 LEU A CA 1
ATOM 647 C C . LEU A 1 86 ? -10.899 1.168 29.755 1.00 88.25 86 LEU A C 1
ATOM 649 O O . LEU A 1 86 ? -11.024 0.968 30.962 1.00 88.25 86 LEU A O 1
ATOM 653 N N . THR A 1 87 ? -9.979 0.520 29.043 1.00 84.06 87 THR A N 1
ATOM 654 C CA . THR A 1 87 ? -9.084 -0.533 29.564 1.00 84.06 87 THR A CA 1
ATOM 655 C C . THR A 1 87 ? -7.603 -0.162 29.399 1.00 84.06 87 THR A C 1
ATOM 657 O O . THR A 1 87 ? -7.264 0.965 29.019 1.00 84.06 87 THR A O 1
ATOM 660 N N . GLY A 1 88 ? -6.692 -1.078 29.744 1.00 82.25 88 GLY A N 1
ATOM 661 C CA . GLY A 1 88 ? -5.276 -0.972 29.373 1.00 82.25 88 GLY A CA 1
ATOM 662 C C . GLY A 1 88 ? -5.072 -0.995 27.852 1.00 82.25 88 GLY A C 1
ATOM 663 O O . GLY A 1 88 ? -6.022 -1.217 27.099 1.00 82.25 88 GLY A O 1
ATOM 664 N N . HIS A 1 89 ? -3.838 -0.744 27.403 1.00 85.94 89 HIS A N 1
ATOM 665 C CA . HIS A 1 89 ? -3.472 -0.858 25.985 1.00 85.94 89 HIS A CA 1
ATOM 666 C C . HIS A 1 89 ? -3.655 -2.291 25.468 1.00 85.94 89 HIS A C 1
ATOM 668 O O . HIS A 1 89 ? -4.230 -2.479 24.399 1.00 85.94 89 HIS A O 1
ATOM 674 N N . SER A 1 90 ? -3.244 -3.276 26.267 1.00 84.88 90 SER A N 1
ATOM 675 C CA . SER A 1 90 ? -3.522 -4.694 26.061 1.00 84.88 90 SER A CA 1
ATOM 676 C C . SER A 1 90 ? -4.074 -5.335 27.346 1.00 84.88 90 SER A C 1
ATOM 678 O O . SER A 1 90 ? -3.893 -4.779 28.434 1.00 84.88 90 SER A O 1
ATOM 680 N N . PRO A 1 91 ? -4.733 -6.509 27.265 1.00 76.00 91 PRO A N 1
ATOM 681 C CA . PRO A 1 91 ? -5.172 -7.254 28.450 1.00 76.00 91 PRO A CA 1
ATOM 682 C C . PRO A 1 91 ? -4.021 -7.711 29.359 1.00 76.00 91 PRO A C 1
ATOM 684 O O . PRO A 1 91 ? -4.242 -7.964 30.540 1.00 76.00 91 PRO A O 1
ATOM 687 N N . ALA A 1 92 ? -2.813 -7.837 28.802 1.00 77.00 92 ALA A N 1
ATOM 688 C CA . ALA A 1 92 ? -1.617 -8.288 29.506 1.00 77.00 92 ALA A CA 1
ATOM 689 C C . ALA A 1 92 ? -0.798 -7.135 30.103 1.00 77.00 92 ALA A C 1
ATOM 691 O O . ALA A 1 92 ? 0.062 -7.386 30.946 1.00 77.00 92 ALA A O 1
ATOM 692 N N . ASP A 1 93 ? -1.050 -5.888 29.692 1.00 69.12 93 ASP A N 1
ATOM 693 C CA . ASP A 1 93 ? -0.308 -4.744 30.203 1.00 69.12 93 ASP A CA 1
ATOM 694 C C . ASP A 1 93 ? -0.732 -4.422 31.639 1.00 69.12 93 ASP A C 1
ATOM 696 O O . ASP A 1 93 ? -1.875 -3.999 31.864 1.00 69.12 93 ASP A O 1
ATOM 700 N N . PRO A 1 94 ? 0.177 -4.533 32.627 1.00 60.72 94 PRO A N 1
ATOM 701 C CA . PRO A 1 94 ? -0.056 -3.923 33.922 1.00 60.72 94 PRO A CA 1
ATOM 702 C C . PRO A 1 94 ? -0.250 -2.423 33.698 1.00 60.72 94 PRO A C 1
ATOM 704 O O . PRO A 1 94 ? 0.620 -1.739 33.157 1.00 60.72 94 PRO A O 1
ATOM 707 N N . GLU A 1 95 ? -1.428 -1.931 34.071 1.00 60.94 95 GLU A N 1
ATOM 708 C CA . GLU A 1 95 ? -1.895 -0.562 33.856 1.00 60.94 95 GLU A CA 1
ATOM 709 C C . GLU A 1 95 ? -1.029 0.440 34.651 1.00 60.94 95 GLU A C 1
ATOM 711 O O . GLU A 1 95 ? -1.410 0.943 35.708 1.00 60.94 95 GLU A O 1
ATOM 716 N N . HIS A 1 96 ? 0.173 0.732 34.150 1.00 62.69 96 HIS A N 1
ATOM 717 C CA . HIS A 1 96 ? 1.148 1.661 34.728 1.00 62.69 96 HIS A CA 1
ATOM 718 C C . HIS A 1 96 ? 0.817 3.121 34.381 1.00 62.69 96 HIS A C 1
ATOM 720 O O . HIS A 1 96 ? 1.694 3.926 34.063 1.00 62.69 96 HIS A O 1
ATOM 726 N N . GLU A 1 97 ? -0.461 3.490 34.435 1.00 62.03 97 GLU A N 1
ATOM 727 C CA . GLU A 1 97 ? -0.901 4.828 34.051 1.00 62.03 97 GLU A CA 1
ATOM 728 C C . GLU A 1 97 ? -0.638 5.828 35.179 1.00 62.03 97 GLU A C 1
ATOM 730 O O . GLU A 1 97 ? -1.433 6.010 36.110 1.00 62.03 97 GLU A O 1
ATOM 735 N N . ARG A 1 98 ? 0.525 6.479 35.103 1.00 62.81 98 ARG A N 1
ATOM 736 C CA . ARG A 1 98 ? 0.923 7.568 35.999 1.00 62.81 98 ARG A CA 1
ATOM 737 C C . ARG A 1 98 ? -0.111 8.701 35.926 1.00 62.81 98 ARG A C 1
ATOM 739 O O . ARG A 1 98 ? -0.238 9.371 34.911 1.00 62.81 98 ARG A O 1
ATOM 746 N N . GLY A 1 99 ? -0.852 8.919 37.015 1.00 67.50 99 GLY A N 1
ATOM 747 C CA . GLY A 1 99 ? -1.669 10.125 37.218 1.00 67.50 99 GLY A CA 1
ATOM 748 C C . GLY A 1 99 ? -3.038 10.184 36.525 1.00 67.50 99 GLY A C 1
ATOM 749 O O . GLY A 1 99 ? -3.674 11.231 36.586 1.00 67.50 99 GLY A O 1
ATOM 750 N N . ARG A 1 100 ? -3.535 9.103 35.898 1.00 75.56 100 ARG A N 1
ATOM 751 C CA . ARG A 1 100 ? -4.764 9.155 35.061 1.00 75.56 100 ARG A CA 1
ATOM 752 C C . ARG A 1 100 ? -5.908 8.228 35.481 1.00 75.56 100 ARG A C 1
ATOM 754 O O . ARG A 1 100 ? -6.928 8.141 34.803 1.00 75.56 100 ARG A O 1
ATOM 761 N N . LYS A 1 101 ? -5.802 7.603 36.658 1.00 81.69 101 LYS A N 1
ATOM 762 C CA . LYS A 1 101 ? -6.864 6.745 37.223 1.00 81.69 101 LYS A CA 1
ATOM 763 C C . LYS A 1 101 ? -8.211 7.465 37.372 1.00 81.69 101 LYS A C 1
ATOM 765 O O . LYS A 1 101 ? -9.251 6.844 37.180 1.00 81.69 101 LYS A O 1
ATOM 770 N N . ALA A 1 102 ? -8.195 8.757 37.708 1.00 87.38 102 ALA A N 1
ATOM 771 C CA . ALA A 1 102 ? -9.411 9.552 37.885 1.00 87.38 102 ALA A CA 1
ATOM 772 C C . ALA A 1 102 ? -10.183 9.732 36.570 1.00 87.38 102 ALA A C 1
ATOM 774 O O . ALA A 1 102 ? -11.384 9.485 36.531 1.00 87.38 102 ALA A O 1
ATOM 775 N N . GLU A 1 103 ? -9.483 10.085 35.491 1.00 87.19 103 GLU A N 1
ATOM 776 C CA . GLU A 1 103 ? -10.072 10.261 34.163 1.00 87.19 103 GLU A CA 1
ATOM 777 C C . GLU A 1 103 ? -10.675 8.953 33.645 1.00 87.19 103 GLU A C 1
ATOM 779 O O . GLU A 1 103 ? -11.822 8.945 33.223 1.00 87.19 103 GLU A O 1
ATOM 784 N N . LYS A 1 104 ? -9.977 7.819 33.783 1.00 86.19 104 LYS A N 1
ATOM 785 C CA . LYS A 1 104 ? -10.546 6.512 33.416 1.00 86.19 104 LYS A CA 1
ATOM 786 C C . LYS A 1 104 ? -11.768 6.138 34.240 1.00 86.19 104 LYS A C 1
ATOM 788 O O . LYS A 1 104 ? -12.730 5.600 33.700 1.00 86.19 104 LYS A O 1
ATOM 793 N N . LYS A 1 105 ? -11.728 6.383 35.553 1.00 89.56 105 LYS A N 1
ATOM 794 C CA . LYS A 1 105 ? -12.873 6.124 36.431 1.00 89.56 105 LYS A CA 1
ATOM 795 C C . LYS A 1 105 ? -14.083 6.942 35.983 1.00 89.56 105 LYS A C 1
ATOM 797 O O . LYS A 1 105 ? -15.172 6.385 35.907 1.00 89.56 105 LYS A O 1
ATOM 802 N N . TRP A 1 106 ? -13.873 8.219 35.673 1.00 93.19 106 TRP A N 1
ATOM 803 C CA . TRP A 1 106 ? -14.904 9.087 35.115 1.00 93.19 106 TRP A CA 1
ATOM 804 C C . TRP A 1 106 ? -15.383 8.582 33.749 1.00 93.19 106 TRP A C 1
ATOM 806 O O . TRP A 1 106 ? -16.574 8.361 33.587 1.00 93.19 106 TRP A O 1
ATOM 816 N N . ALA A 1 107 ? -14.482 8.286 32.810 1.00 92.44 107 ALA A N 1
ATOM 817 C CA . ALA A 1 107 ? -14.845 7.841 31.467 1.00 92.44 107 ALA A CA 1
ATOM 818 C C . ALA A 1 107 ? -15.664 6.540 31.487 1.00 92.44 107 ALA A C 1
ATOM 820 O O . ALA A 1 107 ? -16.660 6.425 30.788 1.00 92.44 107 ALA A O 1
ATOM 821 N N . ARG A 1 108 ? -15.313 5.577 32.351 1.00 91.75 108 ARG A N 1
ATOM 822 C CA . ARG A 1 108 ? -16.103 4.346 32.554 1.00 91.75 108 ARG A CA 1
ATOM 823 C C . ARG A 1 108 ? -17.485 4.601 33.153 1.00 91.75 108 ARG A C 1
ATOM 825 O O . ARG A 1 108 ? -18.362 3.753 33.005 1.00 91.75 108 ARG A O 1
ATOM 832 N N . ALA A 1 109 ? -17.648 5.668 33.927 1.00 92.31 109 ALA A N 1
ATOM 833 C CA . ALA A 1 109 ? -18.913 5.994 34.575 1.00 92.31 109 ALA A CA 1
ATOM 834 C C . ALA A 1 109 ? -19.823 6.803 33.644 1.00 92.31 109 ALA A C 1
ATOM 836 O O . ALA A 1 109 ? -20.994 6.469 33.520 1.00 92.31 109 ALA A O 1
ATOM 837 N N . GLU A 1 110 ? -19.260 7.799 32.961 1.00 93.31 110 GLU A N 1
ATOM 838 C CA . GLU A 1 110 ? -20.017 8.870 32.306 1.00 93.31 110 GLU A CA 1
ATOM 839 C C . GLU A 1 110 ? -19.850 8.913 30.779 1.00 93.31 110 GLU A C 1
ATOM 841 O O . GLU A 1 110 ? -20.646 9.554 30.104 1.00 93.31 110 GLU A O 1
ATOM 846 N N . ALA A 1 111 ? -18.817 8.273 30.219 1.00 93.06 111 ALA A N 1
ATOM 847 C CA . ALA A 1 111 ? -18.453 8.396 28.801 1.00 93.06 111 ALA A CA 1
ATOM 848 C C . ALA A 1 111 ? -18.324 7.043 28.075 1.00 93.06 111 ALA A C 1
ATOM 850 O O . ALA A 1 111 ? -17.760 6.970 26.984 1.00 93.06 111 ALA A O 1
ATOM 851 N N . ASP A 1 112 ? -18.818 5.963 28.684 1.00 94.25 112 ASP A N 1
ATOM 852 C CA . ASP A 1 112 ? -18.867 4.643 28.061 1.00 94.25 112 ASP A CA 1
ATOM 853 C C . ASP A 1 112 ? -20.029 4.607 27.049 1.00 94.25 112 ASP A C 1
ATOM 855 O O . ASP A 1 112 ? -21.192 4.659 27.468 1.00 94.25 112 ASP A O 1
ATOM 859 N N . PRO A 1 113 ? -19.756 4.513 25.731 1.00 93.62 113 PRO A N 1
ATOM 860 C CA . PRO A 1 113 ? -20.795 4.593 24.705 1.00 93.62 113 PRO A CA 1
ATOM 861 C C . PRO A 1 113 ? -21.832 3.472 24.813 1.00 93.62 113 PRO A C 1
ATOM 863 O O . PRO A 1 113 ? -22.979 3.670 24.416 1.00 93.62 113 PRO A O 1
ATOM 866 N N . ILE A 1 114 ? -21.467 2.311 25.373 1.00 92.25 114 ILE A N 1
ATOM 867 C CA . ILE A 1 114 ? -22.410 1.205 25.571 1.00 92.25 114 ILE A CA 1
ATOM 868 C C . ILE A 1 114 ? -23.409 1.575 26.667 1.00 92.25 114 ILE A C 1
ATOM 870 O O . ILE A 1 114 ? -24.613 1.466 26.454 1.00 92.25 114 ILE A O 1
ATOM 874 N N . LYS A 1 115 ? -22.936 2.104 27.801 1.00 93.00 115 LYS A N 1
ATOM 875 C CA . LYS A 1 115 ? -23.816 2.527 28.904 1.00 93.00 115 LYS A CA 1
ATOM 876 C C . LYS A 1 115 ? -24.709 3.696 28.515 1.00 93.00 115 LYS A C 1
ATOM 878 O O . LYS A 1 115 ? -25.885 3.722 28.869 1.00 93.00 115 LYS A O 1
ATOM 883 N N . LEU A 1 116 ? -24.155 4.659 27.778 1.00 93.50 116 LEU A N 1
ATOM 884 C CA . LEU A 1 116 ? -24.918 5.789 27.250 1.00 93.50 116 LEU A CA 1
ATOM 885 C C . LEU A 1 116 ? -26.019 5.311 26.294 1.00 93.50 116 LEU A C 1
ATOM 887 O O . LEU A 1 116 ? -27.147 5.798 26.359 1.00 93.50 116 LEU A O 1
ATOM 891 N N . PHE A 1 117 ? -25.722 4.322 25.446 1.00 92.94 117 PHE A N 1
ATOM 892 C CA . PHE A 1 117 ? -26.718 3.706 24.576 1.00 92.94 117 PHE A CA 1
ATOM 893 C C . PHE A 1 117 ? -27.790 2.936 25.360 1.00 92.94 117 PHE A C 1
ATOM 895 O O . PHE A 1 117 ? -28.977 3.138 25.106 1.00 92.94 117 PHE A O 1
ATOM 902 N N . GLU A 1 118 ? -27.411 2.113 26.337 1.00 91.75 118 GLU A N 1
ATOM 903 C CA . GLU A 1 118 ? -28.358 1.381 27.193 1.00 91.75 118 GLU A CA 1
ATOM 904 C C . GLU A 1 118 ? -29.312 2.332 27.933 1.00 91.75 118 GLU A C 1
ATOM 906 O O . GLU A 1 118 ? -30.510 2.068 28.032 1.00 91.75 118 GLU A O 1
ATOM 911 N N . ALA A 1 119 ? -28.811 3.488 28.378 1.00 92.00 119 ALA A N 1
ATOM 912 C CA . ALA A 1 119 ? -29.604 4.517 29.047 1.00 92.00 119 ALA A CA 1
ATOM 913 C C . ALA A 1 119 ? -30.459 5.381 28.097 1.00 92.00 119 ALA A C 1
ATOM 915 O O . ALA A 1 119 ? -31.308 6.142 28.563 1.00 92.00 119 ALA A O 1
ATOM 916 N N . SER A 1 120 ? -30.258 5.293 26.777 1.00 92.00 120 SER A N 1
ATOM 917 C CA . SER A 1 120 ? -30.910 6.179 25.797 1.00 92.00 120 SER A CA 1
ATOM 918 C C . SER A 1 120 ? -32.409 5.923 25.608 1.00 92.00 120 SER A C 1
ATOM 920 O O . SER A 1 120 ? -33.118 6.781 25.084 1.00 92.00 120 SER A O 1
ATOM 922 N N . GLY A 1 121 ? -32.893 4.735 25.989 1.00 92.00 121 GLY A N 1
ATOM 923 C CA . GLY A 1 121 ? -34.274 4.307 25.750 1.00 92.00 121 GLY A CA 1
ATOM 924 C C . GLY A 1 121 ? -34.606 4.010 24.281 1.00 92.00 121 GLY A C 1
ATOM 925 O O . GLY A 1 121 ? -35.780 3.875 23.946 1.00 92.00 121 GLY A O 1
ATOM 926 N N . LEU A 1 122 ? -33.602 3.909 23.397 1.00 91.44 122 LEU A N 1
ATOM 927 C CA . LEU A 1 122 ? -33.794 3.566 21.979 1.00 91.44 122 LEU A CA 1
ATOM 928 C C . LEU A 1 122 ? -34.242 2.114 21.756 1.00 91.44 122 LEU A C 1
ATOM 930 O O . LEU A 1 122 ? -34.864 1.827 20.737 1.00 91.44 122 LEU A O 1
ATOM 934 N N . LEU A 1 123 ? -33.916 1.218 22.690 1.00 92.81 123 LEU A N 1
ATOM 935 C CA . LEU A 1 123 ? -34.367 -0.170 22.719 1.00 92.81 123 LEU A CA 1
ATOM 936 C C . LEU A 1 123 ? -35.079 -0.453 24.039 1.00 92.81 123 LEU A C 1
ATOM 938 O O . LEU A 1 123 ? -34.743 0.113 25.082 1.00 92.81 123 LEU A O 1
ATOM 942 N N . THR A 1 124 ? -36.036 -1.372 24.001 1.00 95.88 124 THR A N 1
ATOM 943 C CA . THR A 1 124 ? -36.604 -1.966 25.212 1.00 95.88 124 THR A CA 1
ATOM 944 C C . THR A 1 124 ? -35.592 -2.905 25.876 1.00 95.88 124 THR A C 1
ATOM 946 O O . THR A 1 124 ? -34.706 -3.454 25.219 1.00 95.88 124 THR A O 1
ATOM 949 N N . GLN A 1 125 ? -35.747 -3.158 27.181 1.00 94.00 125 GLN A N 1
ATOM 950 C CA . GLN A 1 125 ? -34.887 -4.115 27.891 1.00 94.00 125 GLN A CA 1
ATOM 951 C C . GLN A 1 125 ? -34.933 -5.512 27.253 1.00 94.00 125 GLN A C 1
ATOM 953 O O . GLN A 1 125 ? -33.905 -6.161 27.118 1.00 94.00 125 GLN A O 1
ATOM 958 N N . GLN A 1 126 ? -36.111 -5.948 26.797 1.00 96.81 126 GLN A N 1
ATOM 959 C CA . GLN A 1 126 ? -36.274 -7.246 26.142 1.00 96.81 126 GLN A CA 1
ATOM 960 C C . GLN A 1 126 ? -35.483 -7.337 24.827 1.00 96.81 126 GLN A C 1
ATOM 962 O O . GLN A 1 126 ? -34.885 -8.373 24.541 1.00 96.81 126 GLN A O 1
ATOM 967 N N . GLU A 1 127 ? -35.468 -6.268 24.026 1.00 96.75 127 GLU A N 1
ATOM 968 C CA . GLU A 1 127 ? -34.656 -6.201 22.805 1.00 96.75 127 GLU A CA 1
ATOM 969 C C . GLU A 1 127 ? -33.159 -6.183 23.132 1.00 96.75 127 GLU A C 1
ATOM 971 O O . GLU A 1 127 ? -32.387 -6.878 22.474 1.00 96.75 127 GLU A O 1
ATOM 976 N N . MET A 1 128 ? -32.754 -5.445 24.173 1.00 95.00 128 MET A N 1
ATOM 977 C CA . MET A 1 128 ? -31.365 -5.411 24.635 1.00 95.00 128 MET A CA 1
ATOM 978 C C . MET A 1 128 ? -30.882 -6.803 25.062 1.00 95.00 128 MET A C 1
ATOM 980 O O . MET A 1 128 ? -29.844 -7.269 24.591 1.00 95.00 128 MET A O 1
ATOM 984 N N . ASP A 1 129 ? -31.663 -7.496 25.892 1.00 95.69 129 ASP A N 1
ATOM 985 C CA . ASP A 1 129 ? -31.348 -8.844 26.373 1.00 95.69 129 ASP A CA 1
ATOM 986 C C . ASP A 1 129 ? -31.242 -9.837 25.203 1.00 95.69 129 ASP A C 1
ATOM 988 O O . ASP A 1 129 ? -30.317 -10.651 25.150 1.00 95.69 129 ASP A O 1
ATOM 992 N N . ALA A 1 130 ? -32.146 -9.737 24.221 1.00 97.38 130 ALA A N 1
ATOM 993 C CA . ALA A 1 130 ? -32.117 -10.575 23.025 1.00 97.38 130 ALA A CA 1
ATOM 994 C C . ALA A 1 130 ? -30.836 -10.365 22.196 1.00 97.38 130 ALA A C 1
ATOM 996 O O . ALA A 1 130 ? -30.217 -11.341 21.761 1.00 97.38 130 ALA A O 1
ATOM 997 N N . VAL A 1 131 ? -30.403 -9.112 22.009 1.00 95.25 131 VAL A N 1
ATOM 998 C CA . VAL A 1 131 ? -29.145 -8.792 21.312 1.00 95.25 131 VAL A CA 1
ATOM 999 C C . VAL A 1 131 ? -27.937 -9.291 22.105 1.00 95.25 131 VAL A C 1
ATOM 1001 O O . VAL A 1 131 ? -27.027 -9.880 21.519 1.00 95.25 131 VAL A O 1
ATOM 1004 N N . GLN A 1 132 ? -27.919 -9.124 23.430 1.00 94.88 132 GLN A N 1
ATOM 1005 C CA . GLN A 1 132 ? -26.826 -9.627 24.267 1.00 94.88 132 GLN A CA 1
ATOM 1006 C C . GLN A 1 132 ? -26.692 -11.153 24.181 1.00 94.88 132 GLN A C 1
ATOM 1008 O O . GLN A 1 132 ? -25.577 -11.661 24.046 1.00 94.88 132 GLN A O 1
ATOM 1013 N N . GLU A 1 133 ? -27.800 -11.895 24.210 1.00 97.81 133 GLU A N 1
ATOM 1014 C CA . GLU A 1 133 ? -27.778 -13.351 24.025 1.00 97.81 133 GLU A CA 1
ATOM 1015 C C . GLU A 1 133 ? -27.300 -13.751 22.624 1.00 97.81 133 GLU A C 1
ATOM 1017 O O . GLU A 1 133 ? -26.492 -14.675 22.482 1.00 97.81 133 GLU A O 1
ATOM 1022 N N . GLN A 1 134 ? -27.707 -13.018 21.585 1.00 97.94 134 GLN A N 1
ATOM 1023 C CA . GLN A 1 134 ? -27.196 -13.230 20.231 1.00 97.94 134 GLN A CA 1
ATOM 1024 C C . GLN A 1 134 ? -25.674 -13.026 20.158 1.00 97.94 134 GLN A C 1
ATOM 1026 O O . GLN A 1 134 ? -24.973 -13.877 19.605 1.00 97.94 134 GLN A O 1
ATOM 1031 N N . VAL A 1 135 ? -25.148 -11.942 20.738 1.00 97.12 135 VAL A N 1
ATOM 1032 C CA . VAL A 1 135 ? -23.703 -11.653 20.768 1.00 97.12 135 VAL A CA 1
ATOM 1033 C C . VAL A 1 135 ? -22.949 -12.730 21.547 1.00 97.12 135 VAL A C 1
ATOM 1035 O O . VAL A 1 135 ? -21.930 -13.227 21.067 1.00 97.12 135 VAL A O 1
ATOM 1038 N N . LYS A 1 136 ? -23.454 -13.163 22.711 1.00 98.00 136 LYS A N 1
ATOM 1039 C CA . LYS A 1 136 ? -22.848 -14.265 23.482 1.00 98.00 136 LYS A CA 1
ATOM 1040 C C . LYS A 1 136 ? -22.773 -15.548 22.661 1.00 98.00 136 LYS A C 1
ATOM 1042 O O . LYS A 1 136 ? -21.733 -16.206 22.650 1.00 98.00 136 LYS A O 1
ATOM 1047 N N . LYS A 1 137 ? -23.850 -15.896 21.951 1.00 98.25 137 LYS A N 1
ATOM 1048 C CA . LYS A 1 137 ? -23.876 -17.070 21.074 1.00 98.25 137 LYS A CA 1
ATOM 1049 C C . LYS A 1 137 ? -22.825 -16.961 19.967 1.00 98.25 137 LYS A C 1
ATOM 1051 O O . LYS A 1 137 ? -22.033 -17.886 19.808 1.00 98.25 137 LYS A O 1
ATOM 1056 N N . GLN A 1 138 ? -22.762 -15.823 19.274 1.00 98.06 138 GLN A N 1
ATOM 1057 C CA . GLN A 1 138 ? -21.755 -15.572 18.237 1.00 98.06 138 GLN A CA 1
ATOM 1058 C C . GLN A 1 138 ? -20.326 -15.664 18.791 1.00 98.06 138 GLN A C 1
ATOM 1060 O O . GLN A 1 138 ? -19.459 -16.269 18.168 1.00 98.06 138 GLN A O 1
ATOM 1065 N N . MET A 1 139 ? -20.069 -15.130 19.988 1.00 98.06 139 MET A N 1
ATOM 1066 C CA . MET A 1 139 ? -18.754 -15.235 20.629 1.00 98.06 139 MET A CA 1
ATOM 1067 C C . MET A 1 139 ? -18.386 -16.668 20.991 1.00 98.06 139 MET A C 1
ATOM 1069 O O . MET A 1 139 ? -17.247 -17.075 20.771 1.00 98.06 139 MET A O 1
ATOM 1073 N N . ASN A 1 140 ? -19.340 -17.465 21.467 1.00 98.19 140 ASN A N 1
ATOM 1074 C CA . ASN A 1 140 ? -19.103 -18.885 21.711 1.00 98.19 140 ASN A CA 1
ATOM 1075 C C . ASN A 1 140 ? -18.766 -19.637 20.414 1.00 98.19 140 ASN A C 1
ATOM 1077 O O . ASN A 1 140 ? -17.854 -20.461 20.416 1.00 98.19 140 ASN A O 1
ATOM 1081 N N . GLU A 1 141 ? -19.453 -19.331 19.311 1.00 98.00 141 GLU A N 1
ATOM 1082 C CA . GLU A 1 141 ? -19.178 -19.911 17.990 1.00 98.00 141 GLU A CA 1
ATOM 1083 C C . GLU A 1 141 ? -17.783 -19.523 17.475 1.00 98.00 141 GLU A C 1
ATOM 1085 O O . GLU A 1 141 ? -17.020 -20.399 17.071 1.00 98.00 141 GLU A O 1
ATOM 1090 N N . VAL A 1 142 ? -17.402 -18.242 17.562 1.00 97.81 142 VAL A N 1
ATOM 1091 C CA . VAL A 1 142 ? -16.065 -17.757 17.164 1.00 97.81 142 VAL A CA 1
ATOM 1092 C C . VAL A 1 142 ? -14.966 -18.400 18.007 1.00 97.81 142 VAL A C 1
ATOM 1094 O O . VAL A 1 142 ? -13.958 -18.849 17.466 1.00 97.81 142 VAL A O 1
ATOM 1097 N N . MET A 1 143 ? -15.158 -18.500 19.324 1.00 97.38 143 MET A N 1
ATOM 1098 C CA . MET A 1 143 ? -14.190 -19.147 20.213 1.00 97.38 143 MET A CA 1
ATOM 1099 C C . MET A 1 143 ? -14.077 -20.650 19.947 1.00 97.38 143 MET A C 1
ATOM 1101 O O . MET A 1 143 ? -12.983 -21.204 20.051 1.00 97.38 143 MET A O 1
ATOM 1105 N N . ALA A 1 144 ? -15.183 -21.319 19.614 1.00 97.56 144 ALA A N 1
ATOM 1106 C CA . ALA A 1 144 ? -15.172 -22.726 19.231 1.00 97.56 144 ALA A CA 1
ATOM 1107 C C . ALA A 1 144 ? -14.436 -22.933 17.901 1.00 97.56 144 ALA A C 1
ATOM 1109 O O . ALA A 1 144 ? -13.588 -23.818 17.820 1.00 97.56 144 ALA A O 1
ATOM 1110 N N . PHE A 1 145 ? -14.702 -22.084 16.903 1.00 96.88 145 PHE A N 1
ATOM 1111 C CA . PHE A 1 145 ? -13.979 -22.076 15.633 1.00 96.88 145 PHE A CA 1
ATOM 1112 C C . PHE A 1 145 ? -12.478 -21.871 15.856 1.00 96.88 145 PHE A C 1
ATOM 1114 O O . PHE A 1 145 ? -11.694 -22.723 15.463 1.00 96.88 145 PHE A O 1
ATOM 1121 N N . ALA A 1 146 ? -12.079 -20.815 16.572 1.00 94.75 146 ALA A N 1
ATOM 1122 C CA . ALA A 1 146 ? -10.673 -20.504 16.825 1.00 94.75 146 ALA A CA 1
ATOM 1123 C C . ALA A 1 146 ? -9.928 -21.639 17.548 1.00 94.75 146 ALA A C 1
ATOM 1125 O O . ALA A 1 146 ? -8.788 -21.929 17.209 1.00 94.75 146 ALA A O 1
ATOM 1126 N N . LYS A 1 147 ? -10.573 -22.313 18.511 1.00 95.50 147 LYS A N 1
ATOM 1127 C CA . LYS A 1 147 ? -9.993 -23.472 19.215 1.00 95.50 147 LYS A CA 1
ATOM 1128 C C . LYS A 1 147 ? -9.905 -24.733 18.354 1.00 95.50 147 LYS A C 1
ATOM 1130 O O . LYS A 1 147 ? -9.083 -25.594 18.645 1.00 95.50 147 LYS A O 1
ATOM 1135 N N . ALA A 1 148 ? -10.795 -24.881 17.376 1.00 96.44 148 ALA A N 1
ATOM 1136 C CA . ALA A 1 148 ? -10.819 -26.021 16.463 1.00 96.44 148 ALA A CA 1
ATOM 1137 C C . ALA A 1 148 ? -9.943 -25.803 15.219 1.00 96.44 148 ALA A C 1
ATOM 1139 O O . ALA A 1 148 ? -9.645 -26.768 14.514 1.00 96.44 148 ALA A O 1
ATOM 1140 N N . SER A 1 149 ? -9.550 -24.557 14.940 1.00 93.38 149 SER A N 1
ATOM 1141 C CA . SER A 1 149 ? -8.651 -24.219 13.843 1.00 93.38 149 SER A CA 1
ATOM 1142 C C . SER A 1 149 ? -7.299 -24.915 14.014 1.00 93.38 149 SER A C 1
ATOM 1144 O O . SER A 1 149 ? -6.771 -24.969 15.126 1.00 93.38 149 SER A O 1
ATOM 1146 N N . PRO A 1 150 ? -6.722 -25.454 12.928 1.00 89.50 150 PRO A N 1
ATOM 1147 C CA . PRO A 1 150 ? -5.405 -26.063 12.984 1.00 89.50 150 PRO A CA 1
ATOM 1148 C C . PRO A 1 150 ? -4.334 -25.006 13.266 1.00 89.50 150 PRO A C 1
ATOM 1150 O O . PRO A 1 150 ? -4.409 -23.881 12.772 1.00 89.50 150 PRO A O 1
ATOM 1153 N N . GLU A 1 151 ? -3.309 -25.403 14.013 1.00 87.31 151 GLU A N 1
ATOM 1154 C CA . GLU A 1 151 ? -2.079 -24.623 14.131 1.00 87.31 151 GLU A CA 1
ATOM 1155 C C . GLU A 1 151 ? -1.373 -24.517 12.765 1.00 87.31 151 GLU A C 1
ATOM 1157 O O . GLU A 1 151 ? -1.517 -25.420 11.926 1.00 87.31 151 GLU A O 1
ATOM 1162 N N . PRO A 1 152 ? -0.574 -23.460 12.524 1.00 82.12 152 PRO A N 1
ATOM 1163 C CA . PRO A 1 152 ? 0.261 -23.373 11.333 1.00 82.12 152 PRO A CA 1
ATOM 1164 C C . PRO A 1 152 ? 1.159 -24.617 11.176 1.00 82.12 152 PRO A C 1
ATOM 1166 O O . PRO A 1 152 ? 1.710 -25.109 12.168 1.00 82.12 152 PRO A O 1
ATOM 1169 N N . PRO A 1 153 ? 1.352 -25.142 9.951 1.00 81.88 153 PRO A N 1
ATOM 1170 C CA . PRO A 1 153 ? 2.194 -26.315 9.735 1.00 81.88 153 PRO A CA 1
ATOM 1171 C C . PRO A 1 153 ? 3.637 -26.079 10.201 1.00 81.88 153 PRO A C 1
ATOM 1173 O O . PRO A 1 153 ? 4.250 -25.082 9.833 1.00 81.88 153 PRO A O 1
ATOM 1176 N N . ALA A 1 154 ? 4.230 -27.033 10.927 1.00 82.00 154 ALA A N 1
ATOM 1177 C CA . ALA A 1 154 ? 5.619 -26.924 11.399 1.00 82.00 154 ALA A CA 1
ATOM 1178 C C . ALA A 1 154 ? 6.643 -26.754 10.256 1.00 82.00 154 ALA A C 1
ATOM 1180 O O . ALA A 1 154 ? 7.685 -26.124 10.424 1.00 82.00 154 ALA A O 1
ATOM 1181 N N . GLU A 1 155 ? 6.329 -27.288 9.073 1.00 80.31 155 GLU A N 1
ATOM 1182 C CA . GLU A 1 155 ? 7.163 -27.179 7.871 1.00 80.31 155 GLU A CA 1
ATOM 1183 C C . GLU A 1 155 ? 7.154 -25.775 7.247 1.00 80.31 155 GLU A C 1
ATOM 1185 O O . GLU A 1 155 ? 8.036 -25.470 6.445 1.00 80.31 155 GLU A O 1
ATOM 1190 N N . LEU A 1 156 ? 6.218 -24.897 7.634 1.00 78.56 156 LEU A N 1
ATOM 1191 C CA . LEU A 1 156 ? 6.166 -23.515 7.149 1.00 78.56 156 LEU A CA 1
ATOM 1192 C C . LEU A 1 156 ? 7.480 -22.777 7.434 1.00 78.56 156 LEU A C 1
ATOM 1194 O O . LEU A 1 156 ? 7.960 -22.039 6.582 1.00 78.56 156 LEU A O 1
ATOM 1198 N N . ALA A 1 157 ? 8.110 -23.040 8.583 1.00 72.19 157 ALA A N 1
ATOM 1199 C CA . ALA A 1 157 ? 9.399 -22.449 8.933 1.00 72.19 157 ALA A CA 1
ATOM 1200 C C . ALA A 1 157 ? 10.507 -22.804 7.923 1.00 72.19 157 ALA A C 1
ATOM 1202 O O . ALA A 1 157 ? 11.318 -21.948 7.584 1.00 72.19 157 ALA A O 1
ATOM 1203 N N . LYS A 1 158 ? 10.516 -24.032 7.378 1.00 70.31 158 LYS A N 1
ATOM 1204 C CA . LYS A 1 158 ? 11.503 -24.442 6.361 1.00 70.31 158 LYS A CA 1
ATOM 1205 C C . LYS A 1 158 ? 11.285 -23.736 5.024 1.00 70.31 158 LYS A C 1
ATOM 1207 O O . LYS A 1 158 ? 12.241 -23.469 4.304 1.00 70.31 158 LYS A O 1
ATOM 1212 N N . GLN A 1 159 ? 10.035 -23.409 4.707 1.00 70.50 159 GLN A N 1
ATOM 1213 C CA . GLN A 1 159 ? 9.681 -22.691 3.483 1.00 70.50 159 GLN A CA 1
ATOM 1214 C C . GLN A 1 159 ? 10.100 -21.213 3.522 1.00 70.50 159 GLN A C 1
ATOM 1216 O O . GLN A 1 159 ? 10.094 -20.566 2.485 1.00 70.50 159 GLN A O 1
ATOM 1221 N N . LEU A 1 160 ? 10.489 -20.667 4.680 1.00 65.62 160 LEU A N 1
ATOM 1222 C CA . LEU A 1 160 ? 10.972 -19.283 4.782 1.00 65.62 160 LEU A CA 1
ATOM 1223 C C . LEU A 1 160 ? 12.434 -19.119 4.372 1.00 65.62 160 LEU A C 1
ATOM 1225 O O . LEU A 1 160 ? 12.812 -18.046 3.909 1.00 65.62 160 LEU A O 1
ATOM 1229 N N . GLU A 1 161 ? 13.245 -20.165 4.527 1.00 60.12 161 GLU A N 1
ATOM 1230 C CA . GLU A 1 161 ? 14.649 -20.144 4.109 1.00 60.12 161 GLU A CA 1
ATOM 1231 C C . GLU A 1 161 ? 14.793 -20.513 2.626 1.00 60.12 161 GLU A C 1
ATOM 1233 O O . GLU A 1 161 ? 15.573 -19.891 1.907 1.00 60.12 161 GLU A O 1
ATOM 1238 N N . PHE A 1 162 ? 14.004 -21.485 2.147 1.00 60.72 162 PHE A N 1
ATOM 1239 C CA . PHE A 1 162 ? 14.030 -21.957 0.758 1.00 60.72 162 PHE A CA 1
ATOM 1240 C C . PHE A 1 162 ? 12.610 -22.317 0.280 1.00 60.72 162 PHE A C 1
ATOM 1242 O O . PHE A 1 162 ? 12.244 -23.495 0.284 1.00 60.72 162 PHE A O 1
ATOM 1249 N N . PRO A 1 163 ? 11.775 -21.329 -0.104 1.00 63.72 163 PRO A N 1
ATOM 1250 C CA . PRO A 1 163 ? 10.375 -21.586 -0.464 1.00 63.72 163 PRO A CA 1
ATOM 1251 C C . PRO A 1 163 ? 10.230 -22.434 -1.730 1.00 63.72 163 PRO A C 1
ATOM 1253 O O . PRO A 1 163 ? 9.288 -23.215 -1.853 1.00 63.72 163 PRO A O 1
ATOM 1256 N N . ASP A 1 164 ? 11.176 -22.296 -2.656 1.00 72.19 164 ASP A N 1
ATOM 1257 C CA . ASP A 1 164 ? 11.155 -22.953 -3.956 1.00 72.19 164 ASP A CA 1
ATOM 1258 C C . ASP A 1 164 ? 12.221 -24.049 -4.038 1.00 72.19 164 ASP A C 1
ATOM 1260 O O . ASP A 1 164 ? 13.289 -23.967 -3.426 1.00 72.19 164 ASP A O 1
ATOM 1264 N N . LYS A 1 165 ? 11.941 -25.090 -4.829 1.00 73.56 165 LYS A N 1
ATOM 1265 C CA . LYS A 1 165 ? 12.923 -26.144 -5.105 1.00 73.56 165 LYS A CA 1
ATOM 1266 C C . LYS A 1 165 ? 14.114 -25.559 -5.862 1.00 73.56 165 LYS A C 1
ATOM 1268 O O . LYS A 1 165 ? 13.940 -24.645 -6.668 1.00 73.56 165 LYS A O 1
ATOM 1273 N N . ALA A 1 166 ? 15.301 -26.128 -5.659 1.00 73.69 166 ALA A N 1
ATOM 1274 C CA . ALA A 1 166 ? 16.530 -25.666 -6.308 1.00 73.69 166 ALA A CA 1
ATOM 1275 C C . ALA A 1 166 ? 16.475 -25.703 -7.851 1.00 73.69 166 ALA A C 1
ATOM 1277 O O . ALA A 1 166 ? 17.200 -24.962 -8.502 1.00 73.69 166 ALA A O 1
ATOM 1278 N N . ASP A 1 167 ? 15.619 -26.548 -8.427 1.00 78.75 167 ASP A N 1
ATOM 1279 C CA . ASP A 1 167 ? 15.401 -26.728 -9.865 1.00 78.75 167 ASP A CA 1
ATOM 1280 C C . ASP A 1 167 ? 14.157 -25.992 -10.395 1.00 78.75 167 ASP A C 1
ATOM 1282 O O . ASP A 1 167 ? 13.700 -26.271 -11.503 1.00 78.75 167 ASP A O 1
ATOM 1286 N N . THR A 1 168 ? 13.583 -25.065 -9.618 1.00 77.69 168 THR A N 1
ATOM 1287 C CA . THR A 1 168 ? 12.419 -24.281 -10.053 1.00 77.69 168 THR A CA 1
ATOM 1288 C C . THR A 1 168 ? 12.792 -23.401 -11.244 1.00 77.69 168 THR A C 1
ATOM 1290 O O . THR A 1 168 ? 13.538 -22.435 -11.101 1.00 77.69 168 THR A O 1
ATOM 1293 N N . ASP A 1 169 ? 12.225 -23.708 -12.411 1.00 76.94 169 ASP A N 1
ATOM 1294 C CA . ASP A 1 169 ? 12.290 -22.840 -13.583 1.00 76.94 169 ASP A CA 1
ATOM 1295 C C . ASP A 1 169 ? 11.200 -21.769 -13.500 1.00 76.94 169 ASP A C 1
ATOM 1297 O O . ASP A 1 169 ? 10.010 -22.028 -13.707 1.00 76.94 169 ASP A O 1
ATOM 1301 N N . TYR A 1 170 ? 11.611 -20.544 -13.180 1.00 73.19 170 TYR A N 1
ATOM 1302 C CA . TYR A 1 170 ? 10.696 -19.414 -13.090 1.00 73.19 170 TYR A CA 1
ATOM 1303 C C . TYR A 1 170 ? 10.154 -18.972 -14.455 1.00 73.19 170 TYR A C 1
ATOM 1305 O O . TYR A 1 170 ? 9.054 -18.420 -14.495 1.00 73.19 170 TYR A O 1
ATOM 1313 N N . ASN A 1 171 ? 10.844 -19.290 -15.558 1.00 69.94 171 ASN A N 1
ATOM 1314 C CA . ASN A 1 171 ? 10.398 -18.956 -16.915 1.00 69.94 171 ASN A CA 1
ATOM 1315 C C . ASN A 1 171 ? 9.185 -19.795 -17.345 1.00 69.94 171 ASN A C 1
ATOM 1317 O O . ASN A 1 171 ? 8.381 -19.370 -18.171 1.00 69.94 171 ASN A O 1
ATOM 1321 N N . GLY A 1 172 ? 9.024 -20.985 -16.760 1.00 71.88 172 GLY A N 1
ATOM 1322 C CA . GLY A 1 172 ? 7.895 -21.885 -17.001 1.00 71.88 172 GLY A CA 1
ATOM 1323 C C . GLY A 1 172 ? 6.663 -21.602 -16.138 1.00 71.88 172 GLY A C 1
ATOM 1324 O O . GLY A 1 172 ? 5.728 -22.408 -16.129 1.00 71.88 172 GLY A O 1
ATOM 1325 N N . ARG A 1 173 ? 6.645 -20.505 -15.367 1.00 71.56 173 ARG A N 1
ATOM 1326 C CA . ARG A 1 173 ? 5.535 -20.209 -14.452 1.00 71.56 173 ARG A CA 1
ATOM 1327 C C . ARG A 1 173 ? 4.218 -20.015 -15.215 1.00 71.56 173 ARG A C 1
ATOM 1329 O O . ARG A 1 173 ? 4.165 -19.192 -16.135 1.00 71.56 173 ARG A O 1
ATOM 1336 N N . PRO A 1 174 ? 3.132 -20.702 -14.810 1.00 71.94 174 PRO A N 1
ATOM 1337 C CA . PRO A 1 174 ? 1.840 -20.544 -15.460 1.00 71.94 174 PRO A CA 1
ATOM 1338 C C . PRO A 1 174 ? 1.356 -19.100 -15.320 1.00 71.94 174 PRO A C 1
ATOM 1340 O O . PRO A 1 174 ? 1.506 -18.485 -14.263 1.00 71.94 174 PRO A O 1
ATOM 1343 N N . VAL A 1 175 ? 0.766 -18.570 -16.391 1.00 74.75 175 VAL A N 1
ATOM 1344 C CA . VAL A 1 175 ? 0.046 -17.296 -16.332 1.00 74.75 175 VAL A CA 1
ATOM 1345 C C . VAL A 1 175 ? -1.143 -17.493 -15.399 1.00 74.75 175 VAL A C 1
ATOM 1347 O O . VAL A 1 175 ? -1.922 -18.429 -15.586 1.00 74.75 175 VAL A O 1
ATOM 1350 N N . ALA A 1 176 ? -1.278 -16.636 -14.387 1.00 70.81 176 ALA A N 1
ATOM 1351 C CA . ALA A 1 176 ? -2.336 -16.778 -13.387 1.00 70.81 176 ALA A CA 1
ATOM 1352 C C . ALA A 1 176 ? -3.743 -16.634 -13.997 1.00 70.81 176 ALA A C 1
ATOM 1354 O O . ALA A 1 176 ? -4.719 -17.138 -13.443 1.00 70.81 176 ALA A O 1
ATOM 1355 N N . TYR A 1 177 ? -3.843 -15.965 -15.150 1.00 75.81 177 TYR A N 1
ATOM 1356 C CA . TYR A 1 177 ? -5.096 -15.641 -15.816 1.00 75.81 177 TYR A CA 1
ATOM 1357 C C . TYR A 1 177 ? -5.259 -16.386 -17.158 1.00 75.81 177 TYR A C 1
ATOM 1359 O O . TYR A 1 177 ? -4.522 -16.096 -18.101 1.00 75.81 177 TYR A O 1
ATOM 1367 N N . PRO A 1 178 ? -6.237 -17.307 -17.290 1.00 78.69 178 PRO A N 1
ATOM 1368 C CA . PRO A 1 178 ? -6.436 -18.098 -18.511 1.00 78.69 178 PRO A CA 1
ATOM 1369 C C . PRO A 1 178 ? -6.706 -17.285 -19.788 1.00 78.69 178 PRO A C 1
ATOM 1371 O O . PRO A 1 178 ? -6.324 -17.718 -20.869 1.00 78.69 178 PRO A O 1
ATOM 1374 N N . ASP A 1 179 ? -7.315 -16.099 -19.670 1.00 87.00 179 ASP A N 1
ATOM 1375 C CA . ASP A 1 179 ? -7.689 -15.239 -20.806 1.00 87.00 179 ASP A CA 1
ATOM 1376 C C . ASP A 1 179 ? -6.752 -14.024 -20.969 1.00 87.00 179 ASP A C 1
ATOM 1378 O O . ASP A 1 179 ? -7.164 -12.962 -21.447 1.00 87.00 179 ASP A O 1
ATOM 1382 N N . ALA A 1 180 ? -5.494 -14.143 -20.531 1.00 88.50 180 ALA A N 1
ATOM 1383 C CA . ALA A 1 180 ? -4.537 -13.036 -20.503 1.00 88.50 180 ALA A CA 1
ATOM 1384 C C . ALA A 1 180 ? -4.372 -12.342 -21.865 1.00 88.50 180 ALA A C 1
ATOM 1386 O O . ALA A 1 180 ? -4.468 -11.116 -21.941 1.00 88.50 180 ALA A O 1
ATOM 1387 N N . ASP A 1 181 ? -4.239 -13.114 -22.947 1.00 88.62 181 ASP A N 1
ATOM 1388 C CA . ASP A 1 181 ? -4.117 -12.579 -24.308 1.00 88.62 181 ASP A CA 1
ATOM 1389 C C . ASP A 1 181 ? -5.328 -11.729 -24.712 1.00 88.62 181 ASP A C 1
ATOM 1391 O O . ASP A 1 181 ? -5.176 -10.644 -25.279 1.00 88.62 181 ASP A O 1
ATOM 1395 N N . ALA A 1 182 ? -6.540 -12.192 -24.390 1.00 91.56 182 ALA A N 1
ATOM 1396 C CA . ALA A 1 182 ? -7.772 -11.472 -24.700 1.00 91.56 182 ALA A CA 1
ATOM 1397 C C . ALA A 1 182 ? -7.887 -10.175 -23.885 1.00 91.56 182 ALA A C 1
ATOM 1399 O O . ALA A 1 182 ? -8.323 -9.144 -24.409 1.00 91.56 182 ALA A O 1
ATOM 1400 N N . VAL A 1 183 ? -7.465 -10.198 -22.616 1.00 91.19 183 VAL A N 1
ATOM 1401 C CA . VAL A 1 183 ? -7.420 -9.002 -21.766 1.00 91.19 183 VAL A CA 1
ATOM 1402 C C . VAL A 1 183 ? -6.408 -7.998 -22.307 1.00 91.19 183 VAL A C 1
ATOM 1404 O O . VAL A 1 183 ? -6.774 -6.845 -22.539 1.00 91.19 183 VAL A O 1
ATOM 1407 N N . THR A 1 184 ? -5.173 -8.423 -22.574 1.00 90.69 184 THR A N 1
ATOM 1408 C CA . THR A 1 184 ? -4.118 -7.562 -23.125 1.00 90.69 184 THR A CA 1
ATOM 1409 C C . THR A 1 184 ? -4.537 -6.965 -24.470 1.00 90.69 184 THR A C 1
ATOM 1411 O O . THR A 1 184 ? -4.398 -5.759 -24.673 1.00 90.69 184 THR A O 1
ATOM 1414 N N . ALA A 1 185 ? -5.137 -7.758 -25.364 1.00 90.56 185 ALA A N 1
ATOM 1415 C CA . ALA A 1 185 ? -5.640 -7.277 -26.652 1.00 90.56 185 ALA A CA 1
ATOM 1416 C C . ALA A 1 185 ? -6.742 -6.214 -26.516 1.00 90.56 185 ALA A C 1
ATOM 1418 O O . ALA A 1 185 ? -6.838 -5.321 -27.353 1.00 90.56 185 ALA A O 1
ATOM 1419 N N . ARG A 1 186 ? -7.568 -6.284 -25.465 1.00 92.19 186 ARG A N 1
ATOM 1420 C CA . ARG A 1 186 ? -8.603 -5.276 -25.185 1.00 92.19 186 ARG A CA 1
ATOM 1421 C C . ARG A 1 186 ? -8.032 -3.996 -24.570 1.00 92.19 186 ARG A C 1
ATOM 1423 O O . ARG A 1 186 ? -8.614 -2.931 -24.758 1.00 92.19 186 ARG A O 1
ATOM 1430 N N . LEU A 1 187 ? -6.947 -4.102 -23.804 1.00 90.88 187 LEU A N 1
ATOM 1431 C CA . LEU A 1 187 ? -6.330 -2.971 -23.105 1.00 90.88 187 LEU A CA 1
ATOM 1432 C C . LEU A 1 187 ? -5.416 -2.134 -24.010 1.00 90.88 187 LEU A C 1
ATOM 1434 O O . LEU A 1 187 ? -5.294 -0.932 -23.790 1.00 90.88 187 LEU A O 1
ATOM 1438 N N . LEU A 1 188 ? -4.784 -2.749 -25.013 1.00 94.69 188 LEU A N 1
ATOM 1439 C CA . LEU A 1 188 ? -3.860 -2.067 -25.919 1.00 94.69 188 LEU A CA 1
ATOM 1440 C C . LEU A 1 188 ? -4.555 -1.620 -27.207 1.00 94.69 188 LEU A C 1
ATOM 1442 O O . LEU A 1 188 ? -5.182 -2.415 -27.905 1.00 94.69 188 LEU A O 1
ATOM 1446 N N . SER A 1 189 ? -4.377 -0.354 -27.584 1.00 95.25 189 SER A N 1
ATOM 1447 C CA . SER A 1 189 ? -4.736 0.098 -28.932 1.00 95.25 189 SER A CA 1
ATOM 1448 C C . SER A 1 189 ? -3.836 -0.557 -29.997 1.00 95.25 189 SER A C 1
ATOM 1450 O O . SER A 1 189 ? -2.698 -0.931 -29.693 1.00 95.25 189 SER A O 1
ATOM 1452 N N . PRO A 1 190 ? -4.272 -0.637 -31.272 1.00 95.25 190 PRO A N 1
ATOM 1453 C CA . PRO A 1 190 ? -3.436 -1.174 -32.349 1.00 95.25 190 PRO A CA 1
ATOM 1454 C C . PRO A 1 190 ? -2.064 -0.492 -32.461 1.00 95.25 190 PRO A C 1
ATOM 1456 O O . PRO A 1 190 ? -1.060 -1.165 -32.668 1.00 95.25 190 PRO A O 1
ATOM 1459 N N . ALA A 1 191 ? -2.008 0.828 -32.253 1.00 96.25 191 ALA A N 1
ATOM 1460 C CA . ALA A 1 191 ? -0.761 1.591 -32.287 1.00 96.25 191 ALA A CA 1
ATOM 1461 C C . ALA A 1 191 ? 0.169 1.258 -31.107 1.00 96.25 191 ALA A C 1
ATOM 1463 O O . ALA A 1 191 ? 1.375 1.114 -31.301 1.00 96.25 191 ALA A O 1
ATOM 1464 N N . GLN A 1 192 ? -0.377 1.097 -29.894 1.00 96.06 192 GLN A N 1
ATOM 1465 C CA . GLN A 1 192 ? 0.404 0.661 -28.729 1.00 96.06 192 GLN A CA 1
ATOM 1466 C C . GLN A 1 192 ? 0.949 -0.752 -28.930 1.00 96.06 192 GLN A C 1
ATOM 1468 O O . GLN A 1 192 ? 2.120 -0.999 -28.649 1.00 96.06 192 GLN A O 1
ATOM 1473 N N . ARG A 1 193 ? 0.125 -1.659 -29.472 1.00 95.94 193 ARG A N 1
ATOM 1474 C CA . ARG A 1 193 ? 0.543 -3.030 -29.773 1.00 95.94 193 ARG A CA 1
ATOM 1475 C C . ARG A 1 193 ? 1.675 -3.069 -30.801 1.00 95.94 193 ARG A C 1
ATOM 1477 O O . ARG A 1 193 ? 2.701 -3.692 -30.555 1.00 95.94 193 ARG A O 1
ATOM 1484 N N . GLU A 1 194 ? 1.532 -2.349 -31.910 1.00 96.88 194 GLU A N 1
ATOM 1485 C CA . GLU A 1 194 ? 2.591 -2.248 -32.917 1.00 96.88 194 GLU A CA 1
ATOM 1486 C C . GLU A 1 194 ? 3.879 -1.637 -32.336 1.00 96.88 194 GLU A C 1
ATOM 1488 O O . GLU A 1 194 ? 4.984 -2.092 -32.639 1.00 96.88 194 GLU A O 1
ATOM 1493 N N . GLY A 1 195 ? 3.746 -0.615 -31.484 1.00 97.31 195 GLY A N 1
ATOM 1494 C CA . GLY A 1 195 ? 4.871 0.031 -30.813 1.00 97.31 195 GLY A CA 1
ATOM 1495 C C . GLY A 1 195 ? 5.664 -0.933 -29.932 1.00 97.31 195 GLY A C 1
ATOM 1496 O O . GLY A 1 195 ? 6.888 -1.019 -30.068 1.00 97.31 195 GLY A O 1
ATOM 1497 N N . VAL A 1 196 ? 4.982 -1.687 -29.064 1.00 97.00 196 VAL A N 1
ATOM 1498 C CA . VAL A 1 196 ? 5.655 -2.632 -28.159 1.00 97.00 196 VAL A CA 1
ATOM 1499 C C . VAL A 1 196 ? 6.236 -3.823 -28.916 1.00 97.00 196 VAL A C 1
ATOM 1501 O O . VAL A 1 196 ? 7.374 -4.200 -28.645 1.00 97.00 196 VAL A O 1
ATOM 1504 N N . ASP A 1 197 ? 5.556 -4.333 -29.947 1.00 97.56 197 ASP A N 1
ATOM 1505 C CA . ASP A 1 197 ? 6.078 -5.422 -30.781 1.00 97.56 197 ASP A CA 1
ATOM 1506 C C . ASP A 1 197 ? 7.390 -5.010 -31.490 1.00 97.56 197 ASP A C 1
ATOM 1508 O O . ASP A 1 197 ? 8.362 -5.773 -31.513 1.00 97.56 197 ASP A O 1
ATOM 1512 N N . LYS A 1 198 ? 7.482 -3.769 -31.998 1.00 98.19 198 LYS A N 1
ATOM 1513 C CA . LYS A 1 198 ? 8.728 -3.216 -32.574 1.00 98.19 198 LYS A CA 1
ATOM 1514 C C . LYS A 1 198 ? 9.838 -3.053 -31.537 1.00 98.19 198 LYS A C 1
ATOM 1516 O O . LYS A 1 198 ? 11.004 -3.348 -31.827 1.00 98.19 198 LYS A O 1
ATOM 1521 N N . ARG A 1 199 ? 9.496 -2.577 -30.334 1.00 97.44 199 ARG A N 1
ATOM 1522 C CA . ARG A 1 199 ? 10.453 -2.427 -29.228 1.00 97.44 199 ARG A CA 1
ATOM 1523 C C . ARG A 1 199 ? 11.027 -3.784 -28.822 1.00 97.44 199 ARG A C 1
ATOM 1525 O O . ARG A 1 199 ? 12.248 -3.916 -28.758 1.00 97.44 199 ARG A O 1
ATOM 1532 N N . LEU A 1 200 ? 10.177 -4.792 -28.640 1.00 98.25 200 LEU A N 1
ATOM 1533 C CA . LEU A 1 200 ? 10.589 -6.165 -28.337 1.00 98.25 200 LEU A CA 1
ATOM 1534 C C . LEU A 1 200 ? 11.481 -6.752 -29.431 1.00 98.25 200 LEU A C 1
ATOM 1536 O O . LEU A 1 200 ? 12.514 -7.337 -29.121 1.00 98.25 200 LEU A O 1
ATOM 1540 N N . ALA A 1 201 ? 11.134 -6.564 -30.708 1.00 98.38 201 ALA A N 1
ATOM 1541 C CA . ALA A 1 201 ? 11.960 -7.036 -31.820 1.00 98.38 201 ALA A CA 1
ATOM 1542 C C . ALA A 1 201 ? 13.366 -6.411 -31.803 1.00 98.38 201 ALA A C 1
ATOM 1544 O O . ALA A 1 201 ? 14.353 -7.102 -32.047 1.00 98.38 201 ALA A O 1
ATOM 1545 N N . THR A 1 202 ? 13.468 -5.124 -31.456 1.00 98.31 202 THR A N 1
ATOM 1546 C CA . THR A 1 202 ? 14.755 -4.426 -31.315 1.00 98.31 202 THR A CA 1
ATOM 1547 C C . THR A 1 202 ? 15.571 -4.990 -30.152 1.00 98.31 202 THR A C 1
ATOM 1549 O O . THR A 1 202 ? 16.749 -5.292 -30.323 1.00 98.31 202 THR A O 1
ATOM 1552 N N . LEU A 1 203 ? 14.954 -5.168 -28.978 1.00 98.00 203 LEU A N 1
ATOM 1553 C CA . LEU A 1 203 ? 15.619 -5.734 -27.800 1.00 98.00 203 LEU A CA 1
ATOM 1554 C C . LEU A 1 203 ? 16.092 -7.171 -28.065 1.00 98.00 203 LEU A C 1
ATOM 1556 O O . LEU A 1 203 ? 17.254 -7.486 -27.837 1.00 98.00 203 LEU A O 1
ATOM 1560 N N . ARG A 1 204 ? 15.245 -8.021 -28.651 1.00 97.81 204 ARG A N 1
ATOM 1561 C CA . ARG A 1 204 ? 15.617 -9.390 -29.049 1.00 97.81 204 ARG A CA 1
ATOM 1562 C C . ARG A 1 204 ? 16.718 -9.413 -30.117 1.00 97.81 204 ARG A C 1
ATOM 1564 O O . ARG A 1 204 ? 17.572 -10.293 -30.083 1.00 97.81 204 ARG A O 1
ATOM 1571 N N . GLY A 1 205 ? 16.744 -8.435 -31.025 1.00 98.19 205 GLY A N 1
ATOM 1572 C CA . GLY A 1 205 ? 17.838 -8.252 -31.983 1.00 98.19 205 GLY A CA 1
ATOM 1573 C C . GLY A 1 205 ? 19.186 -8.024 -31.293 1.00 98.19 205 GLY A C 1
ATOM 1574 O O . GLY A 1 205 ? 20.149 -8.720 -31.606 1.00 98.19 205 GLY A O 1
ATOM 1575 N N . LYS A 1 206 ? 19.219 -7.144 -30.282 1.00 97.94 206 LYS A N 1
ATOM 1576 C CA . LYS A 1 206 ? 20.414 -6.915 -29.451 1.00 97.94 206 LYS A CA 1
ATOM 1577 C C . LYS A 1 206 ? 20.849 -8.155 -28.660 1.00 97.94 206 LYS A C 1
ATOM 1579 O O . LYS A 1 206 ? 22.034 -8.343 -28.401 1.00 97.94 206 LYS A O 1
ATOM 1584 N N . ALA A 1 207 ? 19.906 -8.997 -28.227 1.00 96.19 207 ALA A N 1
ATOM 1585 C CA . ALA A 1 207 ? 20.255 -10.273 -27.595 1.00 96.19 207 ALA A CA 1
ATOM 1586 C C . ALA A 1 207 ? 20.956 -11.200 -28.596 1.00 96.19 207 ALA A C 1
ATOM 1588 O O . ALA A 1 207 ? 21.988 -11.784 -28.279 1.00 96.19 207 ALA A O 1
ATOM 1589 N N . ALA A 1 208 ? 20.412 -11.309 -29.811 1.00 96.56 208 ALA A N 1
ATOM 1590 C CA . ALA A 1 208 ? 20.927 -12.206 -30.841 1.00 96.56 208 ALA A CA 1
ATOM 1591 C C . ALA A 1 208 ? 22.321 -11.811 -31.359 1.00 96.56 208 ALA A C 1
ATOM 1593 O O . ALA A 1 208 ? 23.111 -12.692 -31.694 1.00 96.56 208 ALA A O 1
ATOM 1594 N N . ASP A 1 209 ? 22.632 -10.514 -31.430 1.00 96.62 209 ASP A N 1
ATOM 1595 C CA . ASP A 1 209 ? 23.943 -10.022 -31.877 1.00 96.62 209 ASP A CA 1
ATOM 1596 C C . ASP A 1 209 ? 24.969 -9.833 -30.739 1.00 96.62 209 ASP A C 1
ATOM 1598 O O . ASP A 1 209 ? 26.130 -9.515 -31.002 1.00 96.62 209 ASP A O 1
ATOM 1602 N N . GLY A 1 210 ? 24.564 -10.063 -29.484 1.00 95.25 210 GLY A N 1
ATOM 1603 C CA . GLY A 1 210 ? 25.419 -9.944 -28.303 1.00 95.25 210 GLY A CA 1
ATOM 1604 C C . GLY A 1 210 ? 25.678 -8.508 -27.831 1.00 95.25 210 GLY A C 1
ATOM 1605 O O . GLY A 1 210 ? 26.541 -8.307 -26.977 1.00 95.25 210 GLY A O 1
ATOM 1606 N N . SER A 1 211 ? 24.959 -7.508 -28.355 1.00 97.50 211 SER A N 1
ATOM 1607 C CA . SER A 1 211 ? 25.083 -6.094 -27.957 1.00 97.50 211 SER A CA 1
ATOM 1608 C C . SER A 1 211 ? 24.146 -5.670 -26.817 1.00 97.50 211 SER A C 1
ATOM 1610 O O . SER A 1 211 ? 24.171 -4.512 -26.392 1.00 97.50 211 SER A O 1
ATOM 1612 N N . MET A 1 212 ? 23.313 -6.584 -26.310 1.00 97.06 212 MET A N 1
ATOM 1613 C CA . MET A 1 212 ? 22.367 -6.322 -25.223 1.00 97.06 212 MET A CA 1
ATOM 1614 C C . MET A 1 212 ? 23.065 -5.864 -23.936 1.00 97.06 212 MET A C 1
ATOM 1616 O O . MET A 1 212 ? 23.972 -6.521 -23.428 1.00 97.06 212 MET A O 1
ATOM 1620 N N . SER A 1 213 ? 22.592 -4.754 -23.370 1.00 95.94 213 SER A N 1
ATOM 1621 C CA . SER A 1 213 ? 22.980 -4.301 -22.031 1.00 95.94 213 SER A CA 1
ATOM 1622 C C . SER A 1 213 ? 22.121 -4.946 -20.930 1.00 95.94 213 SER A C 1
ATOM 1624 O O . SER A 1 213 ? 21.060 -5.504 -21.203 1.00 95.94 213 SER A O 1
ATOM 1626 N N . ILE A 1 214 ? 22.536 -4.825 -19.662 1.00 94.38 214 ILE A N 1
ATOM 1627 C CA . ILE A 1 214 ? 21.703 -5.230 -18.511 1.00 94.38 214 ILE A CA 1
ATOM 1628 C C . ILE A 1 214 ? 20.358 -4.486 -18.526 1.00 94.38 214 ILE A C 1
ATOM 1630 O O . ILE A 1 214 ? 19.317 -5.112 -18.370 1.00 94.38 214 ILE A O 1
ATOM 1634 N N . GLY A 1 215 ? 20.361 -3.175 -18.784 1.00 94.00 215 GLY A N 1
ATOM 1635 C CA . GLY A 1 215 ? 19.125 -2.391 -18.857 1.00 94.00 215 GLY A CA 1
ATOM 1636 C C . GLY A 1 215 ? 18.205 -2.807 -20.006 1.00 94.00 215 GLY A C 1
ATOM 1637 O O . GLY A 1 215 ? 16.988 -2.839 -19.840 1.00 94.00 215 GLY A O 1
ATOM 1638 N N . ASP A 1 216 ? 18.764 -3.180 -21.162 1.00 96.62 216 ASP A N 1
ATOM 1639 C CA . ASP A 1 216 ? 17.982 -3.739 -22.273 1.00 96.62 216 ASP A CA 1
ATOM 1640 C C . ASP A 1 216 ? 17.322 -5.073 -21.881 1.00 96.62 216 ASP A C 1
ATOM 1642 O O . ASP A 1 216 ? 16.164 -5.300 -22.228 1.00 96.62 216 ASP A O 1
ATOM 1646 N N . ALA A 1 217 ? 18.034 -5.933 -21.147 1.00 97.00 217 ALA A N 1
ATOM 1647 C CA . ALA A 1 217 ? 17.517 -7.218 -20.678 1.00 97.00 217 ALA A CA 1
ATOM 1648 C C . ALA A 1 217 ? 16.379 -7.063 -19.656 1.00 97.00 217 ALA A C 1
ATOM 1650 O O . ALA A 1 217 ? 15.345 -7.711 -19.801 1.00 97.00 217 ALA A O 1
ATOM 1651 N N . VAL A 1 218 ? 16.531 -6.161 -18.678 1.00 95.88 218 VAL A N 1
ATOM 1652 C CA . VAL A 1 218 ? 15.478 -5.846 -17.691 1.00 95.88 218 VAL A CA 1
ATOM 1653 C C . VAL A 1 218 ? 14.238 -5.284 -18.392 1.00 95.88 218 VAL A C 1
ATOM 1655 O O . VAL A 1 218 ? 13.123 -5.733 -18.145 1.00 95.88 218 VAL A O 1
ATOM 1658 N N . ASN A 1 219 ? 14.422 -4.355 -19.335 1.00 96.56 219 ASN A N 1
ATOM 1659 C CA . ASN A 1 219 ? 13.321 -3.835 -20.149 1.00 96.56 219 ASN A CA 1
ATOM 1660 C C . ASN A 1 219 ? 12.608 -4.929 -20.950 1.00 96.56 219 ASN A C 1
ATOM 1662 O O . ASN A 1 219 ? 11.384 -4.909 -21.061 1.00 96.56 219 ASN A O 1
ATOM 1666 N N . LEU A 1 220 ? 13.366 -5.862 -21.534 1.00 97.38 220 LEU A N 1
ATOM 1667 C CA . LEU A 1 220 ? 12.802 -6.971 -22.294 1.00 97.38 220 LEU A CA 1
ATOM 1668 C C . LEU A 1 220 ? 11.928 -7.854 -21.396 1.00 97.38 220 LEU A C 1
ATOM 1670 O O . LEU A 1 220 ? 10.773 -8.082 -21.747 1.00 97.38 220 LEU A O 1
ATOM 1674 N N . ALA A 1 221 ? 12.446 -8.268 -20.237 1.00 95.56 221 ALA A N 1
ATOM 1675 C CA . ALA A 1 221 ? 11.718 -9.093 -19.273 1.00 95.56 221 ALA A CA 1
ATOM 1676 C C . ALA A 1 221 ? 10.415 -8.418 -18.813 1.00 95.56 221 ALA A C 1
ATOM 1678 O O . ALA A 1 221 ? 9.337 -8.992 -18.946 1.00 95.56 221 ALA A O 1
ATOM 1679 N N . ILE A 1 222 ? 10.481 -7.152 -18.385 1.00 96.19 222 ILE A N 1
ATOM 1680 C CA . ILE A 1 222 ? 9.307 -6.402 -17.905 1.00 96.19 222 ILE A CA 1
ATOM 1681 C C . ILE A 1 222 ? 8.234 -6.274 -18.992 1.00 96.19 222 ILE A C 1
ATOM 1683 O O . ILE A 1 222 ? 7.055 -6.511 -18.732 1.00 96.19 222 ILE A O 1
ATOM 1687 N N . LEU A 1 223 ? 8.615 -5.905 -20.220 1.00 96.62 223 LEU A N 1
ATOM 1688 C CA . LEU A 1 223 ? 7.654 -5.740 -21.314 1.00 96.62 223 LEU A CA 1
ATOM 1689 C C . LEU A 1 223 ? 7.005 -7.071 -21.716 1.00 96.62 223 LEU A C 1
ATOM 1691 O O . LEU A 1 223 ? 5.802 -7.100 -21.985 1.00 96.62 223 LEU A O 1
ATOM 1695 N N . GLU A 1 224 ? 7.776 -8.161 -21.757 1.00 94.62 224 GLU A N 1
ATOM 1696 C CA . GLU A 1 224 ? 7.251 -9.501 -22.038 1.00 94.62 224 GLU A CA 1
ATOM 1697 C C . GLU A 1 224 ? 6.279 -9.955 -20.946 1.00 94.62 224 GLU A C 1
ATOM 1699 O O . GLU A 1 224 ? 5.164 -10.376 -21.262 1.00 94.62 224 GLU A O 1
ATOM 1704 N N . GLU A 1 225 ? 6.640 -9.781 -19.676 1.00 93.00 225 GLU A N 1
ATOM 1705 C CA . GLU A 1 225 ? 5.805 -10.164 -18.537 1.00 93.00 225 GLU A CA 1
ATOM 1706 C C . GLU A 1 225 ? 4.514 -9.349 -18.449 1.00 93.00 225 GLU A C 1
ATOM 1708 O O . GLU A 1 225 ? 3.440 -9.908 -18.229 1.00 93.00 225 GLU A O 1
ATOM 1713 N N . MET A 1 226 ? 4.570 -8.038 -18.690 1.00 94.62 226 MET A N 1
ATOM 1714 C CA . MET A 1 226 ? 3.371 -7.194 -18.706 1.00 94.62 226 MET A CA 1
ATOM 1715 C C . MET A 1 226 ? 2.437 -7.493 -19.891 1.00 94.62 226 MET A C 1
ATOM 1717 O O . MET A 1 226 ? 1.220 -7.292 -19.784 1.00 94.62 226 MET A O 1
ATOM 1721 N N . LEU A 1 227 ? 2.961 -7.971 -21.023 1.00 94.00 227 LEU A N 1
ATOM 1722 C CA . LEU A 1 227 ? 2.129 -8.457 -22.130 1.00 94.00 227 LEU A CA 1
ATOM 1723 C C . LEU A 1 227 ? 1.497 -9.811 -21.814 1.00 94.00 227 LEU A C 1
ATOM 1725 O O . LEU A 1 227 ? 0.317 -10.014 -22.114 1.00 94.00 227 LEU A O 1
ATOM 1729 N N . ARG A 1 228 ? 2.291 -10.707 -21.220 1.00 91.94 228 ARG A N 1
ATOM 1730 C CA . ARG A 1 228 ? 1.924 -12.085 -20.898 1.00 91.94 228 ARG A CA 1
ATOM 1731 C C . ARG A 1 228 ? 0.888 -12.164 -19.781 1.00 91.94 228 ARG A C 1
ATOM 1733 O O . ARG A 1 228 ? -0.017 -12.985 -19.871 1.00 91.94 228 ARG A O 1
ATOM 1740 N N . ASP A 1 229 ? 1.011 -11.339 -18.745 1.00 91.69 229 ASP A N 1
ATOM 1741 C CA . ASP A 1 229 ? 0.139 -11.367 -17.572 1.00 91.69 229 ASP A CA 1
ATOM 1742 C C . ASP A 1 229 ? -0.472 -9.976 -17.311 1.00 91.69 229 ASP A C 1
ATOM 1744 O O . ASP A 1 229 ? 0.243 -9.032 -16.958 1.00 91.69 229 ASP A O 1
ATOM 1748 N N . PRO A 1 230 ? -1.802 -9.807 -17.464 1.00 92.69 230 PRO A N 1
ATOM 1749 C CA . PRO A 1 230 ? -2.466 -8.528 -17.231 1.00 92.69 230 PRO A CA 1
ATOM 1750 C C . PRO A 1 230 ? -2.446 -8.079 -15.763 1.00 92.69 230 PRO A C 1
ATOM 1752 O O . PRO A 1 230 ? -2.765 -6.921 -15.491 1.00 92.69 230 PRO A O 1
ATOM 1755 N N . THR A 1 231 ? -2.085 -8.966 -14.832 1.00 92.81 231 THR A N 1
ATOM 1756 C CA . THR A 1 231 ? -1.942 -8.662 -13.401 1.00 92.81 231 THR A CA 1
ATOM 1757 C C . THR A 1 231 ? -0.542 -8.169 -13.028 1.00 92.81 231 THR A C 1
ATOM 1759 O O . THR A 1 231 ? -0.339 -7.706 -11.905 1.00 92.81 231 THR A O 1
ATOM 1762 N N . THR A 1 232 ? 0.415 -8.216 -13.960 1.00 94.62 232 THR A N 1
ATOM 1763 C CA . THR A 1 232 ? 1.721 -7.577 -13.786 1.00 94.62 232 THR A CA 1
ATOM 1764 C C . THR A 1 232 ? 1.562 -6.072 -13.960 1.00 94.62 232 THR A C 1
ATOM 1766 O O . THR A 1 232 ? 1.149 -5.594 -15.026 1.00 94.62 232 THR A O 1
ATOM 1769 N N . VAL A 1 233 ? 1.860 -5.334 -12.898 1.00 96.00 233 VAL A N 1
ATOM 1770 C CA . VAL A 1 233 ? 1.773 -3.870 -12.827 1.00 96.00 233 VAL A CA 1
ATOM 1771 C C . VAL A 1 233 ? 3.118 -3.308 -12.400 1.00 96.00 233 VAL A C 1
ATOM 1773 O O . VAL A 1 233 ? 3.922 -4.029 -11.815 1.00 96.00 233 VAL A O 1
ATOM 1776 N N . ILE A 1 234 ? 3.390 -2.052 -12.733 1.00 96.62 234 ILE A N 1
ATOM 1777 C CA . ILE A 1 234 ? 4.661 -1.414 -12.415 1.00 96.62 234 ILE A CA 1
ATOM 1778 C C . ILE A 1 234 ? 4.467 -0.040 -11.785 1.00 96.62 234 ILE A C 1
ATOM 1780 O O . ILE A 1 234 ? 3.638 0.751 -12.242 1.00 96.62 234 ILE A O 1
ATOM 1784 N N . HIS A 1 235 ? 5.256 0.213 -10.747 1.00 96.31 235 HIS A N 1
ATOM 1785 C CA . HIS A 1 235 ? 5.266 1.430 -9.946 1.00 96.31 235 HIS A CA 1
ATOM 1786 C C . HIS A 1 235 ? 6.687 1.963 -9.921 1.00 96.31 235 HIS A C 1
ATOM 1788 O O . HIS A 1 235 ? 7.611 1.242 -9.544 1.00 96.31 235 HIS A O 1
ATOM 1794 N N . ALA A 1 236 ? 6.856 3.199 -10.362 1.00 95.44 236 ALA A N 1
ATOM 1795 C CA . ALA A 1 236 ? 8.151 3.852 -10.398 1.00 95.44 236 ALA A CA 1
ATOM 1796 C C . ALA A 1 236 ? 7.965 5.365 -10.404 1.00 95.44 236 ALA A C 1
ATOM 1798 O O . ALA A 1 236 ? 6.901 5.875 -10.769 1.00 95.44 236 ALA A O 1
ATOM 1799 N N . GLU A 1 237 ? 9.028 6.071 -10.062 1.00 94.12 237 GLU A N 1
ATOM 1800 C CA . GLU A 1 237 ? 9.137 7.509 -10.268 1.00 94.12 237 GLU A CA 1
ATOM 1801 C C . GLU A 1 237 ? 9.598 7.793 -11.705 1.00 94.12 237 GLU A C 1
ATOM 1803 O O . GLU A 1 237 ? 10.290 6.989 -12.330 1.00 94.12 237 GLU A O 1
ATOM 1808 N N . ASP A 1 238 ? 9.199 8.935 -12.263 1.00 91.44 238 ASP A N 1
ATOM 1809 C CA . ASP A 1 238 ? 9.591 9.395 -13.602 1.00 91.44 238 ASP A CA 1
ATOM 1810 C C . ASP A 1 238 ? 9.245 8.422 -14.745 1.00 91.44 238 ASP A C 1
ATOM 1812 O O . ASP A 1 238 ? 9.795 8.488 -15.853 1.00 91.44 238 ASP A O 1
ATOM 1816 N N . LEU A 1 239 ? 8.270 7.536 -14.536 1.00 89.69 239 LEU A N 1
ATOM 1817 C CA . LEU A 1 239 ? 7.928 6.482 -15.493 1.00 89.69 239 LEU A CA 1
ATOM 1818 C C . LEU A 1 239 ? 7.464 7.042 -16.849 1.00 89.69 239 LEU A C 1
ATOM 1820 O O . LEU A 1 239 ? 7.693 6.452 -17.910 1.00 89.69 239 LEU A O 1
ATOM 1824 N N . GLN A 1 240 ? 6.852 8.229 -16.837 1.00 83.38 240 GLN A N 1
ATOM 1825 C CA . GLN A 1 240 ? 6.459 8.955 -18.048 1.00 83.38 240 GLN A CA 1
ATOM 1826 C C . GLN A 1 240 ? 7.652 9.347 -18.941 1.00 83.38 240 GLN A C 1
ATOM 1828 O O . GLN A 1 240 ? 7.473 9.522 -20.150 1.00 83.38 240 GLN A O 1
ATOM 1833 N N . ALA A 1 241 ? 8.850 9.459 -18.361 1.00 83.00 241 ALA A N 1
ATOM 1834 C CA . ALA A 1 241 ? 10.102 9.799 -19.031 1.00 83.00 241 ALA A CA 1
ATOM 1835 C C . ALA A 1 241 ? 11.023 8.584 -19.265 1.00 83.00 241 ALA A C 1
ATOM 1837 O O . ALA A 1 241 ? 12.077 8.756 -19.866 1.00 83.00 241 ALA A O 1
ATOM 1838 N N . GLY A 1 242 ? 10.608 7.375 -18.863 1.00 76.00 242 GLY A N 1
ATOM 1839 C CA . GLY A 1 242 ? 11.417 6.151 -18.949 1.00 76.00 242 GLY A CA 1
ATOM 1840 C C . GLY A 1 242 ? 12.019 5.689 -17.617 1.00 76.00 242 GLY A C 1
ATOM 1841 O O . GLY A 1 242 ? 12.798 4.739 -17.618 1.00 76.00 242 GLY A O 1
ATOM 1842 N N . SER A 1 243 ? 11.640 6.316 -16.498 1.00 85.81 243 SER A N 1
ATOM 1843 C CA . SER A 1 243 ? 12.325 6.214 -15.204 1.00 85.81 243 SER A CA 1
ATOM 1844 C C . SER A 1 243 ? 13.786 6.717 -15.268 1.00 85.81 243 SER A C 1
ATOM 1846 O O . SER A 1 243 ? 14.266 7.194 -16.297 1.00 85.81 243 SER A O 1
ATOM 1848 N N . SER A 1 244 ? 14.504 6.673 -14.151 1.00 82.19 244 SER A N 1
ATOM 1849 C CA . SER A 1 244 ? 15.780 7.344 -13.901 1.00 82.19 244 SER A CA 1
ATOM 1850 C C . SER A 1 244 ? 16.945 6.826 -14.742 1.00 82.19 244 SER A C 1
ATOM 1852 O O . SER A 1 244 ? 17.881 7.572 -15.030 1.00 82.19 244 SER A O 1
ATOM 1854 N N . TYR A 1 245 ? 16.890 5.559 -15.156 1.00 87.00 245 TYR A N 1
ATOM 1855 C CA . TYR A 1 245 ? 17.932 4.901 -15.950 1.00 87.00 245 TYR A CA 1
ATOM 1856 C C . TYR A 1 245 ? 17.408 4.307 -17.267 1.00 87.00 245 TYR A C 1
ATOM 1858 O O . TYR A 1 245 ? 18.021 3.379 -17.798 1.00 87.00 245 TYR A O 1
ATOM 1866 N N . ASP A 1 246 ? 16.280 4.805 -17.791 1.00 90.56 246 ASP A N 1
ATOM 1867 C CA . ASP A 1 246 ? 15.536 4.168 -18.894 1.00 90.56 246 ASP A CA 1
ATOM 1868 C C . ASP A 1 246 ? 15.103 2.722 -18.558 1.00 90.56 246 ASP A C 1
ATOM 1870 O O . ASP A 1 246 ? 15.018 1.845 -19.428 1.00 90.56 246 ASP A O 1
ATOM 1874 N N . ILE A 1 247 ? 14.872 2.444 -17.272 1.00 90.69 247 ILE A N 1
ATOM 1875 C CA . ILE A 1 247 ? 14.480 1.139 -16.741 1.00 90.69 247 ILE A CA 1
ATOM 1876 C C . ILE A 1 247 ? 13.398 1.377 -15.682 1.00 90.69 247 ILE A C 1
ATOM 1878 O O . ILE A 1 247 ? 13.722 1.904 -14.629 1.00 90.69 247 ILE A O 1
ATOM 1882 N N . PRO A 1 248 ? 12.146 0.962 -15.908 1.00 91.88 248 PRO A N 1
ATOM 1883 C CA . PRO A 1 248 ? 11.600 0.453 -17.164 1.00 91.88 248 PRO A CA 1
ATOM 1884 C C . PRO A 1 248 ? 11.250 1.584 -18.157 1.00 91.88 248 PRO A C 1
ATOM 1886 O O . PRO A 1 248 ? 10.459 2.484 -17.881 1.00 91.88 248 PRO A O 1
ATOM 1889 N N . ALA A 1 249 ? 11.742 1.480 -19.386 1.00 93.50 249 ALA A N 1
ATOM 1890 C CA . ALA A 1 249 ? 11.328 2.320 -20.499 1.00 93.50 249 ALA A CA 1
ATOM 1891 C C . ALA A 1 249 ? 10.118 1.730 -21.241 1.00 93.50 249 ALA A C 1
ATOM 1893 O O . ALA A 1 249 ? 9.977 0.518 -21.407 1.00 93.50 249 ALA A O 1
ATOM 1894 N N . PHE A 1 250 ? 9.291 2.615 -21.806 1.00 94.06 250 PHE A N 1
ATOM 1895 C CA . PHE A 1 250 ? 8.190 2.275 -22.718 1.00 94.06 250 PHE A CA 1
ATOM 1896 C C . PHE A 1 250 ? 6.988 1.543 -22.082 1.00 94.06 250 PHE A C 1
ATOM 1898 O O . PHE A 1 250 ? 6.069 1.132 -22.794 1.00 94.06 250 PHE A O 1
ATOM 1905 N N . THR A 1 251 ? 6.939 1.402 -20.755 1.00 95.56 251 THR A N 1
ATOM 1906 C CA . THR A 1 251 ? 5.838 0.731 -20.043 1.00 95.56 251 THR A CA 1
ATOM 1907 C C . THR A 1 251 ? 4.593 1.606 -19.956 1.00 95.56 251 THR A C 1
ATOM 1909 O O . THR A 1 251 ? 3.544 1.203 -20.453 1.00 95.56 251 THR A O 1
ATOM 1912 N N . GLN A 1 252 ? 4.672 2.823 -19.409 1.00 94.25 252 GLN A N 1
ATOM 1913 C CA . GLN A 1 252 ? 3.491 3.687 -19.264 1.00 94.25 252 GLN A CA 1
ATOM 1914 C C . GLN A 1 252 ? 2.893 4.102 -20.612 1.00 94.25 252 GLN A C 1
ATOM 1916 O O . GLN A 1 252 ? 1.671 4.154 -20.757 1.00 94.25 252 GLN A O 1
ATOM 1921 N N . GLN A 1 253 ? 3.730 4.337 -21.622 1.00 92.38 253 GLN A N 1
ATOM 1922 C CA . GLN A 1 253 ? 3.282 4.664 -22.978 1.00 92.38 253 GLN A CA 1
ATOM 1923 C C . GLN A 1 253 ? 2.521 3.485 -23.616 1.00 92.38 253 GLN A C 1
ATOM 1925 O O . GLN A 1 253 ? 1.581 3.695 -24.388 1.00 92.38 253 GLN A O 1
ATOM 1930 N N . THR A 1 254 ? 2.880 2.250 -23.252 1.00 94.94 254 THR A N 1
ATOM 1931 C CA . THR A 1 254 ? 2.228 1.027 -23.736 1.00 94.94 254 THR A CA 1
ATOM 1932 C C . THR A 1 254 ? 0.975 0.684 -22.929 1.00 94.94 254 THR A C 1
ATOM 1934 O O . THR A 1 254 ? -0.097 0.548 -23.509 1.00 94.94 254 THR A O 1
ATOM 1937 N N . PHE A 1 255 ? 1.083 0.562 -21.605 1.00 95.31 255 PHE A N 1
ATOM 1938 C CA . PHE A 1 255 ? 0.042 -0.015 -20.741 1.00 95.31 255 PHE A CA 1
ATOM 1939 C C . PHE A 1 255 ? -0.818 1.024 -20.006 1.00 95.31 255 PHE A C 1
ATOM 1941 O O . PHE A 1 255 ? -1.815 0.669 -19.375 1.00 95.31 255 PHE A O 1
ATOM 1948 N N . GLY A 1 256 ? -0.464 2.307 -20.100 1.00 93.38 256 GLY A N 1
ATOM 1949 C CA . GLY A 1 256 ? -1.166 3.399 -19.437 1.00 93.38 256 GLY A CA 1
ATOM 1950 C C . GLY A 1 256 ? -0.962 3.435 -17.920 1.00 93.38 256 GLY A C 1
ATOM 1951 O O . GLY A 1 256 ? -0.362 2.552 -17.313 1.00 93.38 256 GLY A O 1
ATOM 1952 N N . LYS A 1 257 ? -1.513 4.476 -17.290 1.00 92.44 257 LYS A N 1
ATOM 1953 C CA . LYS A 1 257 ? -1.265 4.808 -15.875 1.00 92.44 257 LYS A CA 1
ATOM 1954 C C . LYS A 1 257 ? -1.802 3.791 -14.865 1.00 92.44 257 LYS A C 1
ATOM 1956 O O . LYS A 1 257 ? -1.367 3.801 -13.726 1.00 92.44 257 LYS A O 1
ATOM 1961 N N . LEU A 1 258 ? -2.752 2.944 -15.267 1.00 89.38 258 LEU A N 1
ATOM 1962 C CA . LEU A 1 258 ? -3.344 1.941 -14.375 1.00 89.38 258 LEU A CA 1
ATOM 1963 C C . LEU A 1 258 ? -2.442 0.725 -14.164 1.00 89.38 258 LEU A C 1
ATOM 1965 O O . LEU A 1 258 ? -2.507 0.105 -13.114 1.00 89.38 258 LEU A O 1
ATOM 1969 N N . ARG A 1 259 ? -1.643 0.363 -15.172 1.00 93.81 259 ARG A N 1
ATOM 1970 C CA . ARG A 1 259 ? -0.728 -0.785 -15.102 1.00 93.81 259 ARG A CA 1
ATOM 1971 C C . ARG A 1 259 ? 0.733 -0.373 -15.010 1.00 93.81 259 ARG A C 1
ATOM 1973 O O . ARG A 1 259 ? 1.573 -1.207 -14.713 1.00 93.81 259 ARG A O 1
ATOM 1980 N N . ALA A 1 260 ? 1.028 0.882 -15.312 1.00 95.62 260 ALA A N 1
ATOM 1981 C CA . ALA A 1 260 ? 2.351 1.468 -15.268 1.00 95.62 260 ALA A CA 1
ATOM 1982 C C . ALA A 1 260 ? 2.218 2.877 -14.684 1.00 95.62 260 ALA A C 1
ATOM 1984 O O . ALA A 1 260 ? 2.051 3.860 -15.416 1.00 95.62 260 ALA A O 1
ATOM 1985 N N . ALA A 1 261 ? 2.200 2.952 -13.357 1.00 94.00 261 ALA A N 1
ATOM 1986 C CA . ALA A 1 261 ? 1.935 4.165 -12.602 1.00 94.00 261 ALA A CA 1
ATOM 1987 C C . ALA A 1 261 ? 3.220 4.977 -12.392 1.00 94.00 261 ALA A C 1
ATOM 1989 O O . ALA A 1 261 ? 4.233 4.446 -11.949 1.00 94.00 261 ALA A O 1
ATOM 1990 N N . ASP A 1 262 ? 3.144 6.268 -12.726 1.00 93.88 262 ASP A N 1
ATOM 1991 C CA . ASP A 1 262 ? 4.158 7.258 -12.354 1.00 93.88 262 ASP A CA 1
ATOM 1992 C C . ASP A 1 262 ? 3.790 7.810 -10.974 1.00 93.88 262 ASP A C 1
ATOM 1994 O O . ASP A 1 262 ? 2.771 8.508 -10.801 1.00 93.88 262 ASP A O 1
ATOM 1998 N N . GLU A 1 263 ? 4.553 7.375 -9.984 1.00 94.00 263 GLU A N 1
ATOM 1999 C CA . GLU A 1 263 ? 4.206 7.482 -8.577 1.00 94.00 263 GLU A CA 1
ATOM 2000 C C . GLU A 1 263 ? 4.556 8.852 -7.986 1.00 94.00 263 GLU A C 1
ATOM 2002 O O . GLU A 1 263 ? 5.038 9.768 -8.652 1.00 94.00 263 GLU A O 1
ATOM 2007 N N . ILE A 1 264 ? 4.146 9.077 -6.740 1.00 92.88 264 ILE A N 1
ATOM 2008 C CA . ILE A 1 264 ? 4.634 10.229 -5.972 1.00 92.88 264 ILE A CA 1
ATOM 2009 C C . ILE A 1 264 ? 6.065 9.966 -5.487 1.00 92.88 264 ILE A C 1
ATOM 2011 O O . ILE A 1 264 ? 6.473 8.814 -5.407 1.00 92.88 264 ILE A O 1
ATOM 2015 N N . ILE A 1 265 ? 6.777 11.035 -5.116 1.00 93.50 265 ILE A N 1
ATOM 2016 C CA . ILE A 1 265 ? 8.130 10.951 -4.547 1.00 93.50 265 ILE A CA 1
ATOM 2017 C C . ILE A 1 265 ? 8.059 10.475 -3.089 1.00 93.50 265 ILE A C 1
ATOM 2019 O O . ILE A 1 265 ? 8.114 11.286 -2.161 1.00 93.50 265 ILE A O 1
ATOM 2023 N N . ASP A 1 266 ? 7.780 9.184 -2.915 1.00 94.81 266 ASP A N 1
ATOM 2024 C CA . ASP A 1 266 ? 7.785 8.462 -1.641 1.00 94.81 266 ASP A CA 1
ATOM 2025 C C . ASP A 1 266 ? 7.849 6.947 -1.878 1.00 94.81 266 ASP A C 1
ATOM 2027 O O . ASP A 1 266 ? 6.847 6.305 -2.218 1.00 94.81 266 ASP A O 1
ATOM 2031 N N . GLU A 1 267 ? 9.022 6.374 -1.635 1.00 95.06 267 GLU A N 1
ATOM 2032 C CA . GLU A 1 267 ? 9.309 4.959 -1.831 1.00 95.06 267 GLU A CA 1
ATOM 2033 C C . GLU A 1 267 ? 8.452 4.061 -0.939 1.00 95.06 267 GLU A C 1
ATOM 2035 O O . GLU A 1 267 ? 7.971 3.016 -1.389 1.00 95.06 267 GLU A O 1
ATOM 2040 N N . GLY A 1 268 ? 8.205 4.477 0.309 1.00 95.44 268 GLY A N 1
ATOM 2041 C CA . GLY A 1 268 ? 7.364 3.734 1.244 1.00 95.44 268 GLY A CA 1
ATOM 2042 C C . GLY A 1 268 ? 5.924 3.626 0.742 1.00 95.44 268 GLY A C 1
ATOM 2043 O O . GLY A 1 268 ? 5.322 2.551 0.780 1.00 95.44 268 GLY A O 1
ATOM 2044 N N . HIS A 1 269 ? 5.369 4.707 0.187 1.00 94.56 269 HIS A N 1
ATOM 2045 C CA . HIS A 1 269 ? 4.005 4.694 -0.334 1.00 94.56 269 HIS A CA 1
ATOM 2046 C C . HIS A 1 269 ? 3.812 3.703 -1.482 1.00 94.56 269 HIS A C 1
ATOM 2048 O O . HIS A 1 269 ? 2.927 2.843 -1.397 1.00 94.56 269 HIS A O 1
ATOM 2054 N N . PHE A 1 270 ? 4.596 3.809 -2.559 1.00 94.88 270 PHE A N 1
ATOM 2055 C CA . PHE A 1 270 ? 4.354 2.964 -3.728 1.00 94.88 270 PHE A CA 1
ATOM 2056 C C . PHE A 1 270 ? 4.805 1.513 -3.517 1.00 94.88 270 PHE A C 1
ATOM 2058 O O . PHE A 1 270 ? 4.191 0.604 -4.079 1.00 94.88 270 PHE A O 1
ATOM 206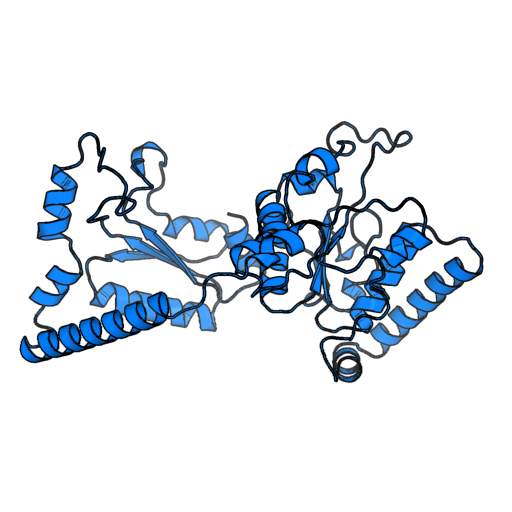5 N N . MET A 1 271 ? 5.769 1.254 -2.624 1.00 96.94 271 MET A N 1
ATOM 2066 C CA . MET A 1 271 ? 6.020 -0.109 -2.140 1.00 96.94 271 MET A CA 1
ATOM 2067 C C . MET A 1 271 ? 4.854 -0.656 -1.311 1.00 96.94 271 MET A C 1
ATOM 2069 O O . MET A 1 271 ? 4.489 -1.820 -1.468 1.00 96.94 271 MET A O 1
ATOM 2073 N N . GLY A 1 272 ? 4.222 0.159 -0.463 1.00 96.12 272 GLY A N 1
ATOM 2074 C CA . GLY A 1 272 ? 3.042 -0.245 0.306 1.00 96.12 272 GLY A CA 1
ATOM 2075 C C . GLY A 1 272 ? 1.826 -0.528 -0.583 1.00 96.12 272 GLY A C 1
ATOM 2076 O O . GLY A 1 272 ? 1.079 -1.480 -0.339 1.00 96.12 272 GLY A O 1
ATOM 2077 N N . LYS A 1 273 ? 1.652 0.253 -1.655 1.00 94.62 273 LYS A N 1
ATOM 2078 C CA . LYS A 1 273 ? 0.651 0.011 -2.705 1.00 94.62 273 LYS A CA 1
ATOM 2079 C C . LYS A 1 273 ? 0.894 -1.333 -3.396 1.00 94.62 273 LYS A C 1
ATOM 2081 O O . LYS A 1 273 ? -0.014 -2.163 -3.414 1.00 94.62 273 LYS A O 1
ATOM 2086 N N . ALA A 1 274 ? 2.127 -1.584 -3.837 1.00 96.56 274 ALA A N 1
ATOM 2087 C CA . ALA A 1 274 ? 2.539 -2.863 -4.411 1.00 96.56 274 ALA A CA 1
ATOM 2088 C C . ALA A 1 274 ? 2.324 -4.036 -3.435 1.00 96.56 274 ALA A C 1
ATOM 2090 O O . ALA A 1 274 ? 1.775 -5.068 -3.809 1.00 96.56 274 ALA A O 1
ATOM 2091 N N . LEU A 1 275 ? 2.653 -3.887 -2.150 1.00 95.94 275 LEU A N 1
ATOM 2092 C CA . LEU A 1 275 ? 2.359 -4.911 -1.140 1.00 95.94 275 LEU A CA 1
ATOM 2093 C C . LEU A 1 275 ? 0.858 -5.260 -1.116 1.00 95.94 275 LEU A C 1
ATOM 2095 O O . LEU A 1 275 ? 0.479 -6.434 -1.125 1.00 95.94 275 LEU A O 1
ATOM 2099 N N . GLY A 1 276 ? -0.005 -4.240 -1.118 1.00 94.56 276 GLY A N 1
ATOM 2100 C CA . GLY A 1 276 ? -1.457 -4.407 -1.172 1.00 94.56 276 GLY A CA 1
ATOM 2101 C C . GLY A 1 276 ? -1.933 -5.103 -2.448 1.00 94.56 276 GLY A C 1
ATOM 2102 O O . GLY A 1 276 ? -2.789 -5.985 -2.388 1.00 94.56 276 GLY A O 1
ATOM 2103 N N . GLU A 1 277 ? -1.367 -4.757 -3.598 1.00 95.19 277 GLU A N 1
ATOM 2104 C CA . GLU A 1 277 ? -1.645 -5.409 -4.880 1.00 95.19 277 GLU A CA 1
ATOM 2105 C C . GLU A 1 277 ? -1.229 -6.886 -4.868 1.00 95.19 277 GLU A C 1
ATOM 2107 O O . GLU A 1 277 ? -2.029 -7.750 -5.240 1.00 95.19 277 GLU A O 1
ATOM 2112 N N . GLY A 1 278 ? -0.038 -7.195 -4.348 1.00 93.62 278 GLY A N 1
ATOM 2113 C CA . GLY A 1 278 ? 0.451 -8.563 -4.164 1.00 93.62 278 GLY A CA 1
ATOM 2114 C C . GLY A 1 278 ? -0.494 -9.411 -3.308 1.00 93.62 278 GLY A C 1
ATOM 2115 O O . GLY A 1 278 ? -0.855 -10.523 -3.697 1.00 93.62 278 GLY A O 1
ATOM 2116 N N . LEU A 1 279 ? -0.993 -8.856 -2.196 1.00 92.38 279 LEU A N 1
ATOM 2117 C CA . LEU A 1 279 ? -2.006 -9.506 -1.346 1.00 92.38 279 LEU A CA 1
ATOM 2118 C C . LEU A 1 279 ? -3.334 -9.768 -2.072 1.00 92.38 279 LEU A C 1
ATOM 2120 O O . LEU A 1 279 ? -4.065 -10.685 -1.700 1.00 92.38 279 LEU A O 1
ATOM 2124 N N . ASN A 1 280 ? -3.651 -8.977 -3.098 1.00 92.19 280 ASN A N 1
ATOM 2125 C CA . ASN A 1 280 ? -4.853 -9.120 -3.920 1.00 92.19 280 ASN A CA 1
ATOM 2126 C C . ASN A 1 280 ? -4.614 -9.938 -5.203 1.00 92.19 280 ASN A C 1
ATOM 2128 O O . ASN A 1 280 ? -5.486 -9.985 -6.072 1.00 92.19 280 ASN A O 1
ATOM 2132 N N . GLY A 1 281 ? -3.463 -10.609 -5.318 1.00 90.00 281 GLY A N 1
ATOM 2133 C CA . GLY A 1 281 ? -3.150 -11.524 -6.416 1.00 90.00 281 GLY A CA 1
ATOM 2134 C C . GLY A 1 281 ? -2.540 -10.869 -7.656 1.00 90.00 281 GLY A C 1
ATOM 2135 O O . GLY A 1 281 ? -2.397 -11.547 -8.671 1.00 90.00 281 GLY A O 1
ATOM 2136 N N . TYR A 1 282 ? -2.174 -9.586 -7.589 1.00 93.31 282 TYR A N 1
ATOM 2137 C CA . TYR A 1 282 ? -1.377 -8.934 -8.629 1.00 93.31 282 TYR A CA 1
ATOM 2138 C C . TYR A 1 282 ? 0.104 -9.297 -8.496 1.00 93.31 282 TYR A C 1
ATOM 2140 O O . TYR A 1 282 ? 0.540 -9.856 -7.488 1.00 93.31 282 TYR A O 1
ATOM 2148 N N . ARG A 1 283 ? 0.884 -8.971 -9.529 1.00 93.81 283 ARG A N 1
ATOM 2149 C CA . ARG A 1 283 ? 2.331 -9.216 -9.601 1.00 93.81 283 ARG A CA 1
ATOM 2150 C C . ARG A 1 283 ? 3.074 -7.892 -9.791 1.00 93.81 283 ARG A C 1
ATOM 2152 O O . ARG A 1 283 ? 3.481 -7.574 -10.908 1.00 93.81 283 ARG A O 1
ATOM 2159 N N . PRO A 1 284 ? 3.176 -7.072 -8.741 1.00 96.81 284 PRO A N 1
ATOM 2160 C CA . PRO A 1 284 ? 3.716 -5.734 -8.871 1.00 96.81 284 PRO A CA 1
ATOM 2161 C C . PRO A 1 284 ? 5.237 -5.758 -8.996 1.00 96.81 284 PRO A C 1
ATOM 2163 O O . PRO A 1 284 ? 5.939 -6.483 -8.284 1.00 96.81 284 PRO A O 1
ATOM 2166 N N . ILE A 1 285 ? 5.730 -4.912 -9.889 1.00 97.00 285 ILE A N 1
ATOM 2167 C CA . ILE A 1 285 ? 7.133 -4.560 -10.033 1.00 97.00 285 ILE A CA 1
ATOM 2168 C C . ILE A 1 285 ? 7.279 -3.141 -9.499 1.00 97.00 285 ILE A C 1
ATOM 2170 O O . ILE A 1 285 ? 6.585 -2.226 -9.934 1.00 97.00 285 ILE A O 1
ATOM 2174 N N . VAL A 1 286 ? 8.175 -2.952 -8.547 1.00 97.06 286 VAL A N 1
ATOM 2175 C CA . VAL A 1 286 ? 8.557 -1.635 -8.058 1.00 97.06 286 VAL A CA 1
ATOM 2176 C C . VAL A 1 286 ? 9.947 -1.335 -8.571 1.00 97.06 286 VAL A C 1
ATOM 2178 O O . VAL A 1 286 ? 10.868 -2.113 -8.327 1.00 97.06 286 VAL A O 1
ATOM 2181 N N . GLU A 1 287 ? 10.103 -0.222 -9.272 1.00 95.88 287 GLU A N 1
ATOM 2182 C CA . GLU A 1 287 ? 11.417 0.305 -9.597 1.00 95.88 287 GLU A CA 1
ATOM 2183 C C . GLU A 1 287 ? 11.738 1.485 -8.683 1.00 95.88 287 GLU A C 1
ATOM 2185 O O . GLU A 1 287 ? 10.927 2.387 -8.482 1.00 95.88 287 GLU A O 1
ATOM 2190 N N . LEU A 1 288 ? 12.910 1.403 -8.060 1.00 94.31 288 LEU A N 1
ATOM 2191 C CA . LEU A 1 288 ? 13.487 2.457 -7.247 1.00 94.31 288 LEU A CA 1
ATOM 2192 C C . LEU A 1 288 ? 14.522 3.181 -8.095 1.00 94.31 288 LEU A C 1
ATOM 2194 O O . LEU A 1 288 ? 15.501 2.538 -8.497 1.00 94.31 288 LEU A O 1
ATOM 2198 N N . MET A 1 289 ? 14.364 4.503 -8.238 1.00 89.69 289 MET A N 1
ATOM 2199 C CA . MET A 1 289 ? 15.297 5.384 -8.952 1.00 89.69 289 MET A CA 1
ATOM 2200 C C . MET A 1 289 ? 16.748 4.995 -8.678 1.00 89.69 289 MET A C 1
ATOM 2202 O O . MET A 1 289 ? 17.539 4.811 -9.592 1.00 89.69 289 MET A O 1
ATOM 2206 N N . ASN A 1 290 ? 17.095 4.794 -7.408 1.00 90.38 290 ASN A N 1
ATOM 2207 C CA . ASN A 1 290 ? 18.286 4.071 -6.998 1.00 90.38 290 ASN A CA 1
ATOM 2208 C C . ASN A 1 290 ? 17.899 3.090 -5.889 1.00 90.38 290 ASN A C 1
ATOM 2210 O O . ASN A 1 290 ? 17.145 3.434 -4.982 1.00 90.38 290 ASN A O 1
ATOM 2214 N N . SER A 1 291 ? 18.464 1.883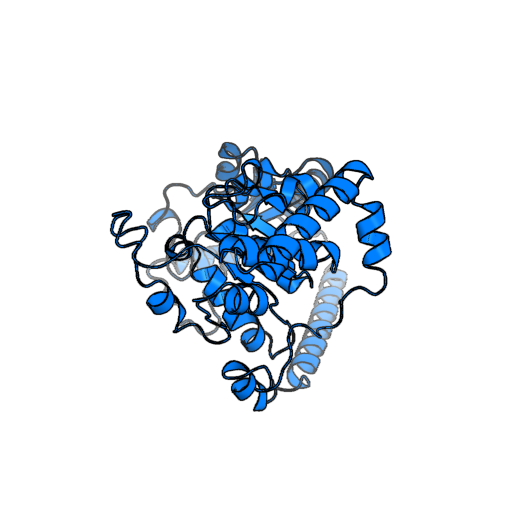 -5.906 1.00 91.19 291 SER A N 1
ATOM 2215 C CA . SER A 1 291 ? 18.226 0.864 -4.874 1.00 91.19 291 SER A CA 1
ATOM 2216 C C . SER A 1 291 ? 18.483 1.367 -3.446 1.00 91.19 291 SER A C 1
ATOM 2218 O O . SER A 1 291 ? 17.841 0.894 -2.512 1.00 91.19 291 SER A O 1
ATOM 2220 N N . ASN A 1 292 ? 19.373 2.351 -3.252 1.00 91.81 292 ASN A N 1
ATOM 2221 C CA . ASN A 1 292 ? 19.624 2.955 -1.944 1.00 91.81 292 ASN A CA 1
ATOM 2222 C C . ASN A 1 292 ? 18.424 3.714 -1.368 1.00 91.81 292 ASN A C 1
ATOM 2224 O O . ASN A 1 292 ? 18.307 3.787 -0.146 1.00 91.81 292 ASN A O 1
ATOM 2228 N N . PHE A 1 293 ? 17.503 4.203 -2.195 1.00 93.69 293 PHE A N 1
ATOM 2229 C CA . PHE A 1 293 ? 16.282 4.844 -1.710 1.00 93.69 293 PHE A CA 1
ATOM 2230 C C . PHE A 1 293 ? 15.270 3.850 -1.133 1.00 93.69 293 PHE A C 1
ATOM 2232 O O . PHE A 1 293 ? 14.410 4.227 -0.342 1.00 93.69 293 PHE A O 1
ATOM 2239 N N . GLY A 1 294 ? 15.473 2.548 -1.358 1.00 93.94 294 GLY A N 1
ATOM 2240 C CA . GLY A 1 294 ? 14.749 1.494 -0.646 1.00 93.94 294 GLY A CA 1
ATOM 2241 C C . GLY A 1 294 ? 14.905 1.559 0.881 1.00 93.94 294 GLY A C 1
ATOM 2242 O O . GLY A 1 294 ? 14.092 0.980 1.598 1.00 93.94 294 GLY A O 1
ATOM 2243 N N . ILE A 1 295 ? 15.893 2.304 1.402 1.00 93.75 295 ILE A N 1
ATOM 2244 C CA . ILE A 1 295 ?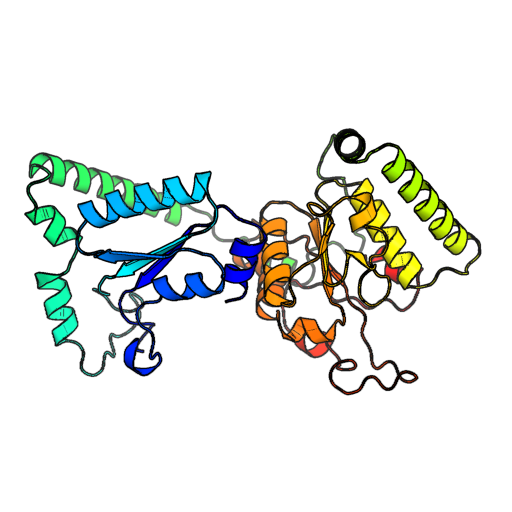 16.024 2.611 2.837 1.00 93.75 295 ILE A CA 1
ATOM 2245 C C . ILE A 1 295 ? 14.754 3.288 3.384 1.00 93.75 295 ILE A C 1
ATOM 2247 O O . ILE A 1 295 ? 14.380 3.037 4.533 1.00 93.75 295 ILE A O 1
ATOM 2251 N N . TYR A 1 296 ? 14.069 4.099 2.576 1.00 93.56 296 TYR A N 1
ATOM 2252 C CA . TYR A 1 296 ? 12.866 4.822 2.990 1.00 93.56 296 TYR A CA 1
ATOM 2253 C C . TYR A 1 296 ? 11.597 3.959 3.020 1.00 93.56 296 TYR A C 1
ATOM 2255 O O . TYR A 1 296 ? 10.652 4.332 3.706 1.00 93.56 296 TYR A O 1
ATOM 2263 N N . GLY A 1 297 ? 11.601 2.768 2.409 1.00 94.88 297 GLY A N 1
ATOM 2264 C CA . GLY A 1 297 ? 10.505 1.793 2.530 1.00 94.88 297 GLY A CA 1
ATOM 2265 C C . GLY A 1 297 ? 10.932 0.441 3.099 1.00 94.88 297 GLY A C 1
ATOM 2266 O O . GLY A 1 297 ? 10.470 -0.625 2.688 1.00 94.88 297 GLY A O 1
ATOM 2267 N N . MET A 1 298 ? 11.843 0.465 4.074 1.00 95.81 298 MET A N 1
ATOM 2268 C CA . MET A 1 298 ? 12.282 -0.742 4.783 1.00 95.81 298 MET A CA 1
ATOM 2269 C C . MET A 1 298 ? 11.142 -1.453 5.524 1.00 95.81 298 MET A C 1
ATOM 2271 O O . MET A 1 298 ? 11.188 -2.675 5.682 1.00 95.81 298 MET A O 1
ATOM 2275 N N . ALA A 1 299 ? 10.123 -0.722 5.987 1.00 95.50 299 ALA A N 1
ATOM 2276 C CA . ALA A 1 299 ? 8.964 -1.317 6.651 1.00 95.50 299 ALA A CA 1
ATOM 2277 C C . ALA A 1 299 ? 8.133 -2.163 5.670 1.00 95.50 299 ALA A C 1
ATOM 2279 O O . ALA A 1 299 ? 7.687 -3.265 6.006 1.00 95.50 299 ALA A O 1
ATOM 2280 N N . GLU A 1 300 ? 7.988 -1.685 4.440 1.00 96.62 300 GLU A N 1
ATOM 2281 C CA . GLU A 1 300 ? 7.275 -2.342 3.352 1.00 96.62 300 GLU A CA 1
ATOM 2282 C C . GLU A 1 300 ? 8.056 -3.555 2.851 1.00 96.62 300 GLU A C 1
ATOM 2284 O O . GLU A 1 300 ? 7.481 -4.637 2.747 1.00 96.62 300 GLU A O 1
ATOM 2289 N N . LEU A 1 301 ? 9.375 -3.432 2.655 1.00 95.94 301 LEU A N 1
ATOM 2290 C CA . LEU A 1 301 ? 10.249 -4.571 2.337 1.00 95.94 301 LEU A CA 1
ATOM 2291 C C . LEU A 1 301 ? 10.199 -5.648 3.427 1.00 95.94 301 LEU A C 1
ATOM 2293 O O . LEU A 1 301 ? 10.116 -6.841 3.129 1.00 95.94 301 LEU A O 1
ATOM 2297 N N . SER A 1 302 ? 10.198 -5.234 4.698 1.00 95.31 302 SER A N 1
ATOM 2298 C CA . SER A 1 302 ? 10.043 -6.154 5.826 1.00 95.31 302 SER A CA 1
ATOM 2299 C C . SER A 1 302 ? 8.695 -6.868 5.782 1.00 95.31 302 SER A C 1
ATOM 2301 O O . SER A 1 302 ? 8.629 -8.088 5.933 1.00 95.31 302 SER A O 1
ATOM 2303 N N . SER A 1 303 ? 7.621 -6.129 5.510 1.00 94.94 303 SER A N 1
ATOM 2304 C CA . SER A 1 303 ? 6.278 -6.688 5.367 1.00 94.94 303 SER A CA 1
ATOM 2305 C C . SER A 1 303 ? 6.194 -7.659 4.188 1.00 94.94 303 SER A C 1
ATOM 2307 O O . SER A 1 303 ? 5.620 -8.738 4.336 1.00 94.94 303 SER A O 1
ATOM 2309 N N . ALA A 1 304 ? 6.815 -7.336 3.051 1.00 93.81 304 ALA A N 1
ATOM 2310 C CA . ALA A 1 304 ? 6.828 -8.182 1.864 1.00 93.81 304 ALA A CA 1
ATOM 2311 C C . ALA A 1 304 ? 7.491 -9.539 2.145 1.00 93.81 304 ALA A C 1
ATOM 2313 O O . ALA A 1 304 ? 6.891 -10.580 1.871 1.00 93.81 304 ALA A O 1
ATOM 2314 N N . GLY A 1 305 ? 8.670 -9.544 2.778 1.00 91.00 305 GLY A N 1
ATOM 2315 C CA . GLY A 1 305 ? 9.354 -10.785 3.164 1.00 91.00 305 GLY A CA 1
ATOM 2316 C C . GLY A 1 305 ? 8.591 -11.595 4.221 1.00 91.00 305 GLY A C 1
ATOM 2317 O O . GLY A 1 305 ? 8.455 -12.815 4.115 1.00 91.00 305 GLY A O 1
ATOM 2318 N N . ASN A 1 306 ? 8.009 -10.914 5.211 1.00 90.00 306 ASN A N 1
ATOM 2319 C CA . ASN A 1 306 ? 7.352 -11.559 6.351 1.00 90.00 306 ASN A CA 1
ATOM 2320 C C . ASN A 1 306 ? 5.918 -12.039 6.075 1.00 90.00 306 ASN A C 1
ATOM 2322 O O . ASN A 1 306 ? 5.391 -12.832 6.862 1.00 90.00 306 ASN A O 1
ATOM 2326 N N . THR A 1 307 ? 5.259 -11.565 5.011 1.00 91.00 307 THR A N 1
ATOM 2327 C CA . THR A 1 307 ? 3.826 -11.820 4.760 1.00 91.00 307 THR A CA 1
ATOM 2328 C C . THR A 1 307 ? 3.502 -13.311 4.721 1.00 91.00 307 THR A C 1
ATOM 2330 O O . THR A 1 307 ? 2.548 -13.756 5.367 1.00 91.00 307 THR A O 1
ATOM 2333 N N . TYR A 1 308 ? 4.317 -14.104 4.022 1.00 86.94 308 TYR A N 1
ATOM 2334 C CA . TYR A 1 308 ? 4.086 -15.542 3.900 1.00 86.94 308 TYR A CA 1
ATOM 2335 C C . TYR A 1 308 ? 4.104 -16.236 5.272 1.00 86.94 308 TYR A C 1
ATOM 2337 O O . TYR A 1 308 ? 3.179 -16.972 5.613 1.00 86.94 308 TYR A O 1
ATOM 2345 N N . ALA A 1 309 ? 5.101 -15.924 6.109 1.00 85.44 309 ALA A N 1
ATOM 2346 C CA . ALA A 1 309 ? 5.209 -16.452 7.472 1.00 85.44 309 ALA A CA 1
ATOM 2347 C C . ALA A 1 309 ? 4.040 -16.008 8.359 1.00 85.44 309 ALA A C 1
ATOM 2349 O O . ALA A 1 309 ? 3.394 -16.820 9.019 1.00 85.44 309 ALA A O 1
ATOM 2350 N N . THR A 1 310 ? 3.776 -14.700 8.363 1.00 87.62 310 THR A N 1
ATOM 2351 C CA . THR A 1 310 ? 2.818 -14.040 9.264 1.00 87.62 310 THR A CA 1
ATOM 2352 C C . THR A 1 310 ? 1.397 -14.534 9.031 1.00 87.62 310 THR A C 1
ATOM 2354 O O . THR A 1 310 ? 0.589 -14.588 9.954 1.00 87.62 310 THR A O 1
ATOM 2357 N N . THR A 1 311 ? 1.099 -14.935 7.797 1.00 87.50 311 THR A N 1
ATOM 2358 C CA . THR A 1 311 ? -0.213 -15.446 7.400 1.00 87.50 311 THR A CA 1
ATOM 2359 C C . THR A 1 311 ? -0.311 -16.970 7.445 1.00 87.50 311 THR A C 1
ATOM 2361 O O . THR A 1 311 ? -1.268 -17.537 6.926 1.00 87.50 311 THR A O 1
ATOM 2364 N N . GLY A 1 312 ? 0.667 -17.672 8.024 1.00 85.06 312 GLY A N 1
ATOM 2365 C CA . GLY A 1 312 ? 0.638 -19.135 8.076 1.00 85.06 312 GLY A CA 1
ATOM 2366 C C . GLY A 1 312 ? 0.746 -19.803 6.696 1.00 85.06 312 GLY A C 1
ATOM 2367 O O . GLY A 1 312 ? 0.267 -20.921 6.521 1.00 85.06 312 GLY A O 1
ATOM 2368 N N . GLY A 1 313 ? 1.319 -19.110 5.707 1.00 83.50 313 GLY A N 1
ATOM 2369 C CA . GLY A 1 313 ? 1.418 -19.545 4.313 1.00 83.50 313 GLY A CA 1
ATOM 2370 C C . GLY A 1 313 ? 0.176 -19.274 3.457 1.00 83.50 313 GLY A C 1
ATOM 2371 O O . GLY A 1 313 ? 0.110 -19.723 2.313 1.00 83.50 313 GLY A O 1
ATOM 2372 N N . GLN A 1 314 ? -0.820 -18.556 3.986 1.00 84.69 314 GLN A N 1
ATOM 2373 C CA . GLN A 1 314 ? -2.075 -18.292 3.274 1.00 84.69 314 GLN A CA 1
ATOM 2374 C C . GLN A 1 314 ? -1.934 -17.253 2.158 1.00 84.69 314 GLN A C 1
ATOM 2376 O O . GLN A 1 314 ? -2.662 -17.329 1.170 1.00 84.69 314 GLN A O 1
ATOM 2381 N N . PHE A 1 315 ? -1.002 -16.306 2.295 1.00 86.88 315 PHE A N 1
ATOM 2382 C CA . PHE A 1 315 ? -0.770 -15.260 1.300 1.00 86.88 315 PHE A CA 1
ATOM 2383 C C . PHE A 1 315 ? 0.625 -15.374 0.700 1.00 86.88 315 PHE A C 1
ATOM 2385 O O . PHE A 1 315 ? 1.631 -15.295 1.403 1.00 86.88 315 PHE A O 1
ATOM 2392 N N . GLN A 1 316 ? 0.670 -15.530 -0.621 1.00 85.00 316 GLN A N 1
ATOM 2393 C CA . GLN A 1 316 ? 1.892 -15.393 -1.408 1.00 85.00 316 GLN A CA 1
ATOM 2394 C C . GLN A 1 316 ? 2.197 -13.906 -1.619 1.00 85.00 316 GLN A C 1
ATOM 2396 O O . GLN A 1 316 ? 1.274 -13.100 -1.710 1.00 85.00 316 GLN A O 1
ATOM 2401 N N . MET A 1 317 ? 3.477 -13.552 -1.742 1.00 90.69 317 MET A N 1
ATOM 2402 C CA . MET A 1 317 ? 3.902 -12.173 -2.001 1.00 90.69 317 MET A CA 1
ATOM 2403 C C . MET A 1 317 ? 4.775 -12.097 -3.264 1.00 90.69 317 MET A C 1
ATOM 2405 O O . MET A 1 317 ? 6.002 -12.116 -3.171 1.00 90.69 317 MET A O 1
ATOM 2409 N N . PRO A 1 318 ? 4.170 -12.066 -4.468 1.00 88.69 318 PRO A N 1
ATOM 2410 C CA . PRO A 1 318 ? 4.890 -12.046 -5.741 1.00 88.69 318 PRO A CA 1
ATOM 2411 C C . PRO A 1 318 ? 5.294 -10.618 -6.155 1.00 88.69 318 PRO A C 1
ATOM 2413 O O . PRO A 1 318 ? 5.027 -10.204 -7.281 1.00 88.69 318 PRO A O 1
ATOM 2416 N N . MET A 1 319 ? 5.902 -9.870 -5.236 1.00 93.81 319 MET A N 1
ATOM 2417 C CA . MET A 1 319 ? 6.387 -8.510 -5.470 1.00 93.81 319 MET A CA 1
ATOM 2418 C C . MET A 1 319 ? 7.864 -8.541 -5.872 1.00 93.81 319 MET A C 1
ATOM 2420 O O . MET A 1 319 ? 8.677 -9.166 -5.188 1.00 93.81 319 MET A O 1
ATOM 2424 N N . THR A 1 320 ? 8.211 -7.843 -6.951 1.00 94.75 320 THR A N 1
ATOM 2425 C CA . THR A 1 320 ? 9.599 -7.668 -7.399 1.00 94.75 320 THR A CA 1
ATOM 2426 C C . THR A 1 320 ? 10.014 -6.222 -7.170 1.00 94.75 320 THR A C 1
ATOM 2428 O O . THR A 1 320 ? 9.321 -5.314 -7.611 1.00 94.75 320 THR A O 1
ATOM 2431 N N . VAL A 1 321 ? 11.151 -5.997 -6.510 1.00 95.31 321 VAL A N 1
ATOM 2432 C CA . VAL A 1 321 ? 11.751 -4.662 -6.375 1.00 95.31 321 VAL A CA 1
ATOM 2433 C C . VAL A 1 321 ? 13.059 -4.641 -7.150 1.00 95.31 321 VAL A C 1
ATOM 2435 O O . VAL A 1 321 ? 13.945 -5.457 -6.894 1.00 95.31 321 VAL A O 1
ATOM 2438 N N . ILE A 1 322 ? 13.172 -3.716 -8.094 1.00 94.06 322 ILE A N 1
ATOM 2439 C CA . ILE A 1 322 ? 14.365 -3.487 -8.905 1.00 94.06 322 ILE A CA 1
ATOM 2440 C C . ILE A 1 322 ? 14.881 -2.068 -8.670 1.00 94.06 322 ILE A C 1
ATOM 2442 O O . ILE A 1 322 ? 14.144 -1.177 -8.266 1.00 94.06 322 ILE A O 1
ATOM 2446 N N . GLY A 1 323 ? 16.164 -1.852 -8.919 1.00 90.88 323 GLY A N 1
ATOM 2447 C CA . GLY A 1 323 ? 16.756 -0.523 -8.861 1.00 90.88 323 GLY A CA 1
ATOM 2448 C C . GLY A 1 323 ? 18.236 -0.585 -9.186 1.00 90.88 323 GLY A C 1
ATOM 2449 O O . GLY A 1 323 ? 18.905 -1.590 -8.919 1.00 90.88 323 GLY A O 1
ATOM 2450 N N . ALA A 1 324 ? 18.766 0.487 -9.767 1.00 87.88 324 ALA A N 1
ATOM 2451 C CA . ALA A 1 324 ? 20.199 0.587 -10.000 1.00 87.88 324 ALA A CA 1
ATOM 2452 C C . ALA A 1 324 ? 20.947 0.634 -8.659 1.00 87.88 324 ALA A C 1
ATOM 2454 O O . ALA A 1 324 ? 20.526 1.295 -7.710 1.00 87.88 324 ALA A O 1
ATOM 2455 N N . GLY A 1 325 ? 22.068 -0.074 -8.560 1.00 83.12 325 GLY A N 1
ATOM 2456 C CA . GLY A 1 325 ? 22.851 -0.141 -7.330 1.00 83.12 325 GLY A CA 1
ATOM 2457 C C . GLY A 1 325 ? 24.337 -0.342 -7.585 1.00 83.12 325 GLY A C 1
ATOM 2458 O O . GLY A 1 325 ? 24.783 -0.528 -8.717 1.00 83.12 325 GLY A O 1
ATOM 2459 N N . GLY A 1 326 ? 25.112 -0.323 -6.502 1.00 81.00 326 GLY A N 1
ATOM 2460 C CA . GLY A 1 326 ? 26.571 -0.416 -6.541 1.00 81.00 326 GLY A CA 1
ATOM 2461 C C . GLY A 1 326 ? 27.255 0.950 -6.470 1.00 81.00 326 GLY A C 1
ATOM 2462 O O . GLY A 1 326 ? 26.613 1.983 -6.367 1.00 81.00 326 GLY A O 1
ATOM 2463 N N . THR A 1 327 ? 28.587 0.956 -6.489 1.00 75.81 327 THR A N 1
ATOM 2464 C CA . THR A 1 327 ? 29.387 2.152 -6.168 1.00 75.81 327 THR A CA 1
ATOM 2465 C C . THR A 1 327 ? 29.657 3.082 -7.350 1.00 75.81 327 THR A C 1
ATOM 2467 O O . THR A 1 327 ? 30.372 4.067 -7.184 1.00 75.81 327 THR A O 1
ATOM 2470 N N . ALA A 1 328 ? 29.148 2.739 -8.542 1.00 75.19 328 ALA A N 1
ATOM 2471 C CA . ALA A 1 328 ? 29.336 3.466 -9.801 1.00 75.19 328 ALA A CA 1
ATOM 2472 C C . ALA A 1 328 ? 30.724 4.151 -9.898 1.00 75.19 328 ALA A C 1
ATOM 2474 O O . ALA A 1 328 ? 30.810 5.381 -9.954 1.00 75.19 328 ALA A O 1
ATOM 2475 N N . PRO A 1 329 ? 31.836 3.382 -9.886 1.00 64.94 329 PRO A N 1
ATOM 2476 C CA . PRO A 1 329 ? 33.175 3.897 -9.567 1.00 64.94 329 PRO A CA 1
ATOM 2477 C C . PRO A 1 329 ? 33.675 4.999 -10.512 1.00 64.94 329 PRO A C 1
ATOM 2479 O O . PRO A 1 329 ? 34.530 5.792 -10.132 1.00 64.94 329 PRO A O 1
ATOM 2482 N N . ASN A 1 330 ? 33.110 5.084 -11.720 1.00 73.56 330 ASN A N 1
ATOM 2483 C CA . ASN A 1 330 ? 33.447 6.094 -12.727 1.00 73.56 330 ASN A CA 1
ATOM 2484 C C . ASN A 1 330 ? 32.419 7.237 -12.828 1.00 73.56 330 ASN A C 1
ATOM 2486 O O . ASN A 1 330 ? 32.529 8.068 -13.725 1.00 73.56 330 ASN A O 1
ATOM 2490 N N . GLN A 1 331 ? 31.410 7.267 -11.956 1.00 78.44 331 GLN A N 1
ATOM 2491 C CA . GLN A 1 331 ? 30.356 8.289 -11.939 1.00 78.44 331 GLN A CA 1
ATOM 2492 C C . GLN A 1 331 ? 30.386 9.166 -10.681 1.00 78.44 331 GLN A C 1
ATOM 2494 O O . GLN A 1 331 ? 29.780 10.230 -10.685 1.00 78.44 331 GLN A O 1
ATOM 2499 N N . ALA A 1 332 ? 31.116 8.762 -9.631 1.00 79.62 332 ALA A N 1
ATOM 2500 C CA . ALA A 1 332 ? 31.328 9.554 -8.414 1.00 79.62 332 ALA A CA 1
ATOM 2501 C C . ALA A 1 332 ? 30.024 10.093 -7.777 1.00 79.62 332 ALA A C 1
ATOM 2503 O O . ALA A 1 332 ? 29.969 11.237 -7.331 1.00 79.62 332 ALA A O 1
ATOM 2504 N N . LEU A 1 333 ? 28.982 9.254 -7.709 1.00 83.38 333 LEU A N 1
ATOM 2505 C CA . LEU A 1 333 ? 27.621 9.638 -7.294 1.00 83.38 333 LEU A CA 1
ATOM 2506 C C . LEU A 1 333 ? 27.454 9.920 -5.783 1.00 83.38 333 LEU A C 1
ATOM 2508 O O . LEU A 1 333 ? 26.381 10.318 -5.330 1.00 83.38 333 LEU A O 1
ATOM 2512 N N . GLY A 1 334 ? 28.512 9.737 -4.990 1.00 85.62 334 GLY A N 1
ATOM 2513 C CA . GLY A 1 334 ? 28.507 10.008 -3.554 1.00 85.62 334 GLY A CA 1
ATOM 2514 C C . GLY A 1 334 ? 27.810 8.934 -2.714 1.00 85.62 334 GLY A C 1
ATOM 2515 O O . GLY A 1 334 ? 27.343 7.913 -3.212 1.00 85.62 334 GLY A O 1
ATOM 2516 N N . ALA A 1 335 ? 27.786 9.152 -1.398 1.00 85.00 335 ALA A N 1
ATOM 2517 C CA . ALA A 1 335 ? 27.391 8.127 -0.434 1.00 85.00 335 ALA A CA 1
ATOM 2518 C C . ALA A 1 335 ? 25.924 7.690 -0.566 1.00 85.00 335 ALA A C 1
ATOM 2520 O O . ALA A 1 335 ? 25.640 6.517 -0.370 1.00 85.00 335 ALA A O 1
ATOM 2521 N N . GLU A 1 336 ? 25.010 8.596 -0.915 1.00 86.00 336 GLU A N 1
ATOM 2522 C CA . GLU A 1 336 ? 23.567 8.312 -0.991 1.00 86.00 336 GLU A CA 1
ATOM 2523 C C . GLU A 1 336 ? 23.168 7.457 -2.210 1.00 86.00 336 GLU A C 1
ATOM 2525 O O . GLU A 1 336 ? 22.094 6.873 -2.205 1.00 86.00 336 GLU A O 1
ATOM 2530 N N . HIS A 1 337 ? 24.061 7.290 -3.194 1.00 89.88 337 HIS A N 1
ATOM 2531 C CA . HIS A 1 337 ? 23.841 6.491 -4.413 1.00 89.88 337 HIS A CA 1
ATOM 2532 C C . HIS A 1 337 ? 24.813 5.306 -4.537 1.00 89.88 337 HIS A C 1
ATOM 2534 O O . HIS A 1 337 ? 25.034 4.787 -5.632 1.00 89.88 337 HIS A O 1
ATOM 2540 N N . SER A 1 338 ? 25.528 4.960 -3.464 1.00 88.62 338 SER A N 1
ATOM 2541 C CA . SER A 1 338 ? 26.604 3.959 -3.503 1.00 88.62 338 SER A CA 1
ATOM 2542 C C . SER A 1 338 ? 26.655 3.046 -2.279 1.00 88.62 338 SER A C 1
ATOM 2544 O O . SER A 1 338 ? 27.644 2.332 -2.089 1.00 88.62 338 SER A O 1
ATOM 2546 N N . GLN A 1 339 ? 25.630 3.056 -1.422 1.00 88.12 339 GLN A N 1
ATOM 2547 C CA . GLN A 1 339 ? 25.650 2.216 -0.222 1.00 88.12 339 GLN A CA 1
ATOM 2548 C C . GLN A 1 339 ? 25.437 0.739 -0.586 1.00 88.12 339 GLN A C 1
ATOM 2550 O O . GLN A 1 339 ? 24.706 0.428 -1.533 1.00 88.12 339 GLN A O 1
ATOM 2555 N N . PRO A 1 340 ? 26.009 -0.206 0.180 1.00 88.25 340 PRO A N 1
ATOM 2556 C CA . PRO A 1 340 ? 25.724 -1.628 0.016 1.00 88.25 340 PRO A CA 1
ATOM 2557 C C . PRO A 1 340 ? 24.309 -1.954 0.526 1.00 88.25 340 PRO A C 1
ATOM 2559 O O . PRO A 1 340 ? 24.150 -2.496 1.617 1.00 88.25 340 PRO A O 1
ATOM 2562 N N . PHE A 1 341 ? 23.268 -1.627 -0.252 1.00 90.56 341 PHE A N 1
ATOM 2563 C CA . PHE A 1 341 ? 21.866 -1.742 0.180 1.00 90.56 341 PHE A CA 1
ATOM 2564 C C . PHE A 1 341 ? 21.492 -3.154 0.661 1.00 90.56 341 PHE A C 1
ATOM 2566 O O . PHE A 1 341 ? 20.777 -3.310 1.647 1.00 90.56 341 PHE A O 1
ATOM 2573 N N . HIS A 1 342 ? 22.066 -4.189 0.039 1.00 89.75 342 HIS A N 1
ATOM 2574 C CA . HIS A 1 342 ? 21.888 -5.585 0.446 1.00 89.75 342 HIS A CA 1
ATOM 2575 C C . HIS A 1 342 ? 22.172 -5.829 1.941 1.00 89.75 342 HIS A C 1
ATOM 2577 O O . HIS A 1 342 ? 21.519 -6.675 2.544 1.00 89.75 342 HIS A O 1
ATOM 2583 N N . ALA A 1 343 ? 23.087 -5.076 2.565 1.00 91.50 343 ALA A N 1
ATOM 2584 C CA . ALA A 1 343 ? 23.398 -5.211 3.987 1.00 91.50 343 ALA A CA 1
ATOM 2585 C C . ALA A 1 343 ? 22.234 -4.791 4.907 1.00 91.50 343 ALA A C 1
ATOM 2587 O O . ALA A 1 343 ? 22.133 -5.294 6.023 1.00 91.50 343 ALA A O 1
ATOM 2588 N N . TYR A 1 344 ? 21.344 -3.906 4.446 1.00 92.12 344 TYR A N 1
ATOM 2589 C CA . TYR A 1 344 ? 20.150 -3.493 5.192 1.00 92.12 344 TYR A CA 1
ATOM 2590 C C . TYR A 1 344 ? 19.039 -4.543 5.114 1.00 92.12 344 TYR A C 1
ATOM 2592 O O . TYR A 1 344 ? 18.336 -4.774 6.095 1.00 92.12 344 TYR A O 1
ATOM 2600 N N . VAL A 1 345 ? 18.893 -5.195 3.957 1.00 92.81 345 VAL A N 1
ATOM 2601 C CA . VAL A 1 345 ? 17.771 -6.107 3.678 1.00 92.81 345 VAL A CA 1
ATOM 2602 C C . VAL A 1 345 ? 18.091 -7.582 3.922 1.00 92.81 345 VAL A C 1
ATOM 2604 O O . VAL A 1 345 ? 17.168 -8.375 4.074 1.00 92.81 345 VAL A O 1
ATOM 2607 N N . MET A 1 346 ? 19.369 -7.971 4.040 1.00 92.12 346 MET A N 1
ATOM 2608 C CA . MET A 1 346 ? 19.769 -9.377 4.244 1.00 92.12 346 MET A CA 1
ATOM 2609 C C . MET A 1 346 ? 19.217 -10.016 5.524 1.00 92.12 346 MET A C 1
ATOM 2611 O O . MET A 1 346 ? 19.166 -11.237 5.624 1.00 92.12 346 MET A O 1
ATOM 2615 N N . GLY A 1 347 ? 18.844 -9.203 6.517 1.00 90.69 347 GLY A N 1
ATOM 2616 C CA . GLY A 1 347 ? 18.251 -9.673 7.769 1.00 90.69 347 GLY A CA 1
ATOM 2617 C C . GLY A 1 347 ? 16.738 -9.898 7.704 1.00 90.69 347 GLY A C 1
ATOM 2618 O O . GLY A 1 347 ? 16.159 -10.333 8.697 1.00 90.69 347 GLY A O 1
ATOM 2619 N N . ILE A 1 348 ? 16.090 -9.578 6.581 1.00 91.44 348 ILE A N 1
ATOM 2620 C CA . ILE A 1 348 ? 14.645 -9.735 6.410 1.00 91.44 348 ILE A CA 1
ATOM 2621 C C . ILE A 1 348 ? 14.370 -11.137 5.842 1.00 91.44 348 ILE A C 1
ATOM 2623 O O . ILE A 1 348 ? 14.772 -11.421 4.711 1.00 91.44 348 ILE A O 1
ATOM 2627 N N . PRO A 1 349 ? 13.686 -12.025 6.584 1.00 85.56 349 PRO A N 1
ATOM 2628 C CA . PRO A 1 349 ? 13.392 -13.367 6.099 1.00 85.56 349 PRO A CA 1
ATOM 2629 C C . PRO A 1 349 ? 12.359 -13.332 4.964 1.00 85.56 349 PRO A C 1
ATOM 2631 O O . PRO A 1 349 ? 11.550 -12.412 4.864 1.00 85.56 349 PRO A O 1
ATOM 2634 N N . GLY A 1 350 ? 12.394 -14.345 4.096 1.00 85.25 350 GLY A N 1
ATOM 2635 C CA . GLY A 1 350 ? 11.476 -14.480 2.960 1.00 85.25 350 GLY A CA 1
ATOM 2636 C C . GLY A 1 350 ? 11.821 -13.631 1.730 1.00 85.25 350 GLY A C 1
ATOM 2637 O O . GLY A 1 350 ? 11.282 -13.894 0.654 1.00 85.25 350 GLY A O 1
ATOM 2638 N N . LEU A 1 351 ? 12.743 -12.665 1.834 1.00 88.94 351 LEU A N 1
ATOM 2639 C CA . LEU A 1 351 ? 13.241 -11.940 0.665 1.00 88.94 351 LEU A CA 1
ATOM 2640 C C . LEU A 1 351 ? 14.217 -12.793 -0.149 1.00 88.94 351 LEU A C 1
ATOM 2642 O O . LEU A 1 351 ? 15.124 -13.429 0.386 1.00 88.94 351 LEU A O 1
ATOM 2646 N N . LYS A 1 352 ? 14.074 -12.729 -1.474 1.00 88.19 352 LYS A N 1
ATOM 2647 C CA . LYS A 1 352 ? 15.084 -13.209 -2.420 1.00 88.19 352 LYS A CA 1
ATOM 2648 C C . LYS A 1 352 ? 15.896 -12.015 -2.890 1.00 88.19 352 LYS A C 1
ATOM 2650 O O . LYS A 1 352 ? 15.352 -11.104 -3.505 1.00 88.19 352 LYS A O 1
ATOM 2655 N N . ILE A 1 353 ? 17.186 -12.016 -2.576 1.00 90.19 353 ILE A N 1
ATOM 2656 C CA . ILE A 1 353 ? 18.087 -10.905 -2.882 1.00 90.19 353 ILE A CA 1
ATOM 2657 C C . ILE A 1 353 ? 19.018 -11.350 -4.004 1.00 90.19 353 ILE A C 1
ATOM 2659 O O . ILE A 1 353 ? 19.802 -12.284 -3.833 1.00 90.19 353 ILE A O 1
ATOM 2663 N N . CYS A 1 354 ? 18.932 -10.670 -5.143 1.00 89.31 354 CYS A N 1
ATOM 2664 C CA . CYS A 1 354 ? 19.690 -10.998 -6.343 1.00 89.31 354 CYS A CA 1
ATOM 2665 C C . CYS A 1 354 ? 20.452 -9.769 -6.848 1.00 89.31 354 CYS A C 1
ATOM 2667 O O . CYS A 1 354 ? 19.975 -8.642 -6.740 1.00 89.31 354 CYS A O 1
ATOM 2669 N N . THR A 1 355 ? 21.611 -10.005 -7.463 1.00 89.94 355 THR A N 1
ATOM 2670 C CA . THR A 1 355 ? 22.369 -8.987 -8.198 1.00 89.94 355 THR A CA 1
ATOM 2671 C C . THR A 1 355 ? 22.715 -9.552 -9.566 1.00 89.94 355 THR A C 1
ATOM 2673 O O . THR A 1 355 ? 23.338 -10.611 -9.653 1.00 89.94 355 THR A O 1
ATOM 2676 N N . ALA A 1 356 ? 22.341 -8.853 -10.637 1.00 89.88 356 ALA A N 1
ATOM 2677 C CA . ALA A 1 356 ? 22.722 -9.240 -11.989 1.00 89.88 356 ALA A CA 1
ATOM 2678 C C . ALA A 1 356 ? 24.102 -8.682 -12.357 1.00 89.88 356 ALA A C 1
ATOM 2680 O O . ALA A 1 356 ? 24.371 -7.493 -12.198 1.00 89.88 356 ALA A O 1
ATOM 2681 N N . SER A 1 357 ? 24.963 -9.541 -12.899 1.00 90.94 357 SER A N 1
ATOM 2682 C CA . SER A 1 357 ? 26.274 -9.167 -13.449 1.00 90.94 357 SER A CA 1
ATOM 2683 C C . SER A 1 357 ? 26.358 -9.324 -14.971 1.00 90.94 357 SER A C 1
ATOM 2685 O O . SER A 1 357 ? 27.373 -8.968 -15.569 1.00 90.94 357 SER A O 1
ATOM 2687 N N . SER A 1 358 ? 25.302 -9.836 -15.610 1.00 94.19 358 SER A N 1
ATOM 2688 C CA . SER A 1 358 ? 25.196 -10.015 -17.058 1.00 94.19 358 SER A CA 1
ATOM 2689 C C . SER A 1 358 ? 23.757 -9.776 -17.539 1.00 94.19 358 SER A C 1
ATOM 2691 O O . SER A 1 358 ? 22.826 -9.872 -16.734 1.00 94.19 358 SER A O 1
ATOM 2693 N N . PRO A 1 359 ? 23.546 -9.490 -18.839 1.00 95.69 359 PRO A N 1
ATOM 2694 C CA . PRO A 1 359 ? 22.206 -9.381 -19.417 1.00 95.69 359 PRO A CA 1
ATOM 2695 C C . PRO A 1 359 ? 21.362 -10.650 -19.244 1.00 95.69 359 PRO A C 1
ATOM 2697 O O . PRO A 1 359 ? 20.194 -10.559 -18.893 1.00 95.69 359 PRO A O 1
ATOM 2700 N N . GLU A 1 360 ? 21.958 -11.833 -19.422 1.00 92.31 360 GLU A N 1
ATOM 2701 C CA . GLU A 1 360 ? 21.276 -13.120 -19.221 1.00 92.31 360 GLU A CA 1
ATOM 2702 C C . GLU A 1 360 ? 20.796 -13.285 -17.774 1.00 92.31 360 GLU A C 1
ATOM 2704 O O . GLU A 1 360 ? 19.640 -13.632 -17.538 1.00 92.31 360 GLU A O 1
ATOM 2709 N N . ALA A 1 361 ? 21.658 -12.967 -16.800 1.00 91.44 361 ALA A N 1
ATOM 2710 C CA . ALA A 1 361 ? 21.284 -13.006 -15.392 1.00 91.44 361 ALA A CA 1
ATOM 2711 C C . ALA A 1 361 ? 20.171 -11.999 -15.084 1.00 91.44 361 ALA A C 1
ATOM 2713 O O . ALA A 1 361 ? 19.242 -12.338 -14.364 1.00 91.44 361 ALA A O 1
ATOM 2714 N N . ALA A 1 362 ? 20.244 -10.785 -15.640 1.00 92.56 362 ALA A N 1
ATOM 2715 C CA . ALA A 1 362 ? 19.227 -9.756 -15.450 1.00 92.56 362 ALA A CA 1
ATOM 2716 C C . ALA A 1 362 ? 17.862 -10.175 -16.012 1.00 92.56 362 ALA A C 1
ATOM 2718 O O . ALA A 1 362 ? 16.864 -10.027 -15.316 1.00 92.56 362 ALA A O 1
ATOM 2719 N N . TYR A 1 363 ? 17.828 -10.739 -17.225 1.00 92.12 363 TYR A N 1
ATOM 2720 C CA . TYR A 1 363 ? 16.603 -11.257 -17.838 1.00 92.12 363 TYR A CA 1
ATOM 2721 C C . TYR A 1 363 ? 15.983 -12.391 -17.015 1.00 92.12 363 TYR A C 1
ATOM 2723 O O . TYR A 1 363 ? 14.778 -12.418 -16.836 1.00 92.12 363 TYR A O 1
ATOM 2731 N N . GLY A 1 364 ? 16.797 -13.313 -16.489 1.00 85.75 364 GLY A N 1
ATOM 2732 C CA . GLY A 1 364 ? 16.288 -14.476 -15.757 1.00 85.75 364 GLY A CA 1
ATOM 2733 C C . GLY A 1 364 ? 15.815 -14.205 -14.322 1.00 85.75 364 GLY A C 1
ATOM 2734 O O . GLY A 1 364 ? 15.118 -15.048 -13.756 1.00 85.75 364 GLY A O 1
ATOM 2735 N N . ILE A 1 365 ? 16.217 -13.086 -13.705 1.00 82.81 365 ILE A N 1
ATOM 2736 C CA . ILE A 1 365 ? 15.820 -12.725 -12.326 1.00 82.81 365 ILE A CA 1
ATOM 2737 C C . ILE A 1 365 ? 14.759 -11.621 -12.253 1.00 82.81 365 ILE A C 1
ATOM 2739 O O . ILE A 1 365 ? 14.230 -11.393 -11.164 1.00 82.81 365 ILE A O 1
ATOM 2743 N N . THR A 1 366 ? 14.521 -10.917 -13.363 1.00 71.62 366 THR A N 1
ATOM 2744 C CA . THR A 1 366 ? 13.492 -9.874 -13.497 1.00 71.62 366 THR A CA 1
ATOM 2745 C C . THR A 1 366 ? 12.205 -10.529 -13.959 1.00 71.62 366 THR A C 1
ATOM 2747 O O . THR A 1 366 ? 11.158 -10.271 -13.321 1.00 71.62 366 THR A O 1
#

pLDDT: mean 90.59, std 8.14, range [60.12, 98.44]